Protein AF-A0A9P6S7E2-F1 (afdb_mo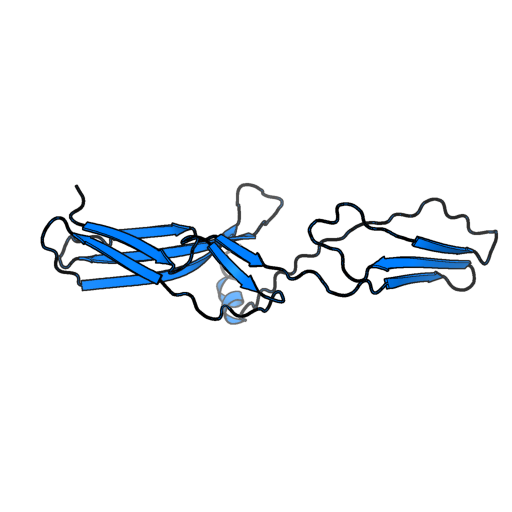nomer)

pLDDT: mean 71.36, std 13.3, range [33.69, 90.38]

Solvent-accessible surface area (backbone atoms only — not comparable to full-atom values): 11980 Å² total; per-residue (Å²): 136,76,54,53,51,77,49,77,41,38,77,51,102,48,55,42,57,48,79,42,69,60,62,99,83,49,74,83,88,75,91,59,62,50,80,48,74,50,70,78,49,97,78,59,68,73,44,76,51,76,44,82,46,80,43,80,43,67,55,81,86,46,90,87,49,89,52,71,44,79,46,35,31,44,38,38,38,41,29,46,66,61,99,82,50,67,71,47,75,45,79,40,74,36,47,80,43,77,48,72,76,76,77,94,56,87,49,74,36,80,51,72,55,69,46,88,85,40,37,40,39,35,40,38,31,59,68,61,80,58,97,84,54,92,70,84,71,72,48,80,48,76,46,70,70,35,93,86,65,74,88,88,79,85,87,88,80,89,81,88,84,86,86,82,87,76,89,73,60,78,76,59,61,72,69,58,77,79,77,78,131

Nearest PDB structures (foldseek):
  6vac-assembly1_B  TM=5.291E-01  e=9.535E-02  Mus musculus
  7blo-assembly1_J  TM=5.068E-01  e=1.382E-01  Homo sapiens
  3lh9-assembly2_B  TM=5.348E-01  e=4.210E-01  Mus musculus

Sequence (181 aa):
MSNFTLDARLDTPNPFLIEFLGPPSAVVHKIAGKLVMTVTKSIQLKQLSVAFVGQATTDPTTLNLTSISWEHFLVSSAIPVGLMSRRKEFRKKIELKRVQVEPSSNALSRFGSSRTDQIDCSIHTYKCVGLQQDRLKVKLYMHAYSSQYRVKEILVGAVQTEWVDIEMSSHDLHKRGKRFV

Mean predicted aligned error: 15.61 Å

Radius of gyration: 27.37 Å; Cα contacts (8 Å, |Δi|>4): 263; chains: 1; bounding box: 58×36×80 Å

Structure (mmCIF, N/CA/C/O backbone):
data_AF-A0A9P6S7E2-F1
#
_entry.id   AF-A0A9P6S7E2-F1
#
loop_
_atom_site.group_PDB
_atom_site.id
_atom_site.type_symbol
_atom_site.label_atom_id
_atom_site.label_alt_id
_atom_site.label_comp_id
_atom_site.label_asym_id
_atom_site.label_entity_id
_atom_site.label_seq_id
_atom_site.pdbx_PDB_ins_code
_atom_site.Cartn_x
_atom_site.Cartn_y
_atom_site.Cartn_z
_atom_site.occupancy
_atom_site.B_iso_or_equiv
_atom_site.auth_seq_id
_atom_site.auth_comp_id
_atom_site.auth_asym_id
_atom_site.auth_atom_id
_atom_site.pdbx_PDB_model_num
ATOM 1 N N . MET A 1 1 ? -13.515 -17.287 33.847 1.00 52.47 1 MET A N 1
ATOM 2 C CA . MET A 1 1 ? -14.215 -16.857 32.611 1.00 52.47 1 MET A CA 1
ATOM 3 C C . MET A 1 1 ? -14.341 -15.339 32.587 1.00 52.47 1 MET A C 1
ATOM 5 O O . MET A 1 1 ? -14.416 -14.730 33.645 1.00 52.47 1 MET A O 1
ATOM 9 N N . SER A 1 2 ? -14.310 -14.722 31.405 1.00 63.12 2 SER A N 1
ATOM 10 C CA . SER A 1 2 ? -14.422 -13.267 31.243 1.00 63.12 2 SER A CA 1
ATOM 11 C C . SER A 1 2 ? -15.868 -12.784 31.454 1.00 63.12 2 SER A C 1
ATOM 13 O O . SER A 1 2 ? -16.773 -13.332 30.836 1.00 63.12 2 SER A O 1
ATOM 15 N N . ASN A 1 3 ? -16.090 -11.741 32.269 1.00 78.38 3 ASN A N 1
ATOM 16 C CA . ASN A 1 3 ? -17.431 -11.157 32.497 1.00 78.38 3 ASN A CA 1
ATOM 17 C C . ASN A 1 3 ? -17.998 -10.387 31.286 1.00 78.38 3 ASN A C 1
ATOM 19 O O . ASN A 1 3 ? -19.155 -9.977 31.299 1.00 78.38 3 ASN A O 1
ATOM 23 N N . PHE A 1 4 ? -17.177 -10.156 30.259 1.00 80.00 4 PHE A N 1
ATOM 24 C CA . PHE A 1 4 ? -17.598 -9.550 29.001 1.00 80.00 4 PHE A CA 1
ATOM 25 C C . PHE A 1 4 ? -16.647 -9.909 27.851 1.00 80.00 4 PHE A C 1
ATOM 27 O O . PHE A 1 4 ? -15.501 -10.303 28.085 1.00 80.00 4 PHE A O 1
ATOM 34 N N . THR A 1 5 ? -17.088 -9.733 26.614 1.00 82.50 5 THR A N 1
ATOM 35 C CA . THR A 1 5 ? -16.268 -9.791 25.396 1.00 82.50 5 THR A CA 1
ATOM 36 C C . THR A 1 5 ? -16.477 -8.520 24.578 1.00 82.50 5 THR A C 1
ATOM 38 O O . THR A 1 5 ? -17.521 -7.875 24.688 1.00 82.50 5 THR A O 1
ATOM 41 N N . LEU A 1 6 ? -15.469 -8.135 23.792 1.00 82.25 6 LEU A N 1
ATOM 42 C CA . LEU A 1 6 ? -15.534 -7.002 22.870 1.00 82.25 6 LEU A CA 1
ATOM 43 C C . LEU A 1 6 ? -15.244 -7.493 21.458 1.00 82.25 6 LEU A C 1
ATOM 45 O O . LEU A 1 6 ? -14.310 -8.265 21.250 1.00 82.25 6 LEU A O 1
ATOM 49 N N . ASP A 1 7 ? -16.016 -7.005 20.499 1.00 79.81 7 ASP A N 1
ATOM 50 C CA . ASP A 1 7 ? -15.784 -7.227 19.080 1.00 79.81 7 ASP A CA 1
ATOM 51 C C . ASP A 1 7 ? -16.099 -5.942 18.322 1.00 79.81 7 ASP A C 1
ATOM 53 O O . ASP A 1 7 ? -17.223 -5.445 18.362 1.00 79.81 7 ASP A O 1
ATOM 57 N N . ALA A 1 8 ? -15.101 -5.392 17.642 1.00 75.81 8 ALA A N 1
ATOM 58 C CA . ALA A 1 8 ? -15.295 -4.255 16.761 1.00 75.81 8 ALA A CA 1
ATOM 59 C C . ALA A 1 8 ? -15.312 -4.721 15.304 1.00 75.81 8 ALA A C 1
ATOM 61 O O . ALA A 1 8 ? -14.512 -5.566 14.883 1.00 75.81 8 ALA A O 1
ATOM 62 N N . ARG A 1 9 ? -16.272 -4.190 14.546 1.00 74.94 9 ARG A N 1
ATOM 63 C CA . ARG A 1 9 ? -16.533 -4.553 13.151 1.00 74.94 9 ARG A CA 1
ATOM 64 C C . ARG A 1 9 ? -16.702 -3.293 12.325 1.00 74.94 9 ARG A C 1
ATOM 66 O O . ARG A 1 9 ? -17.357 -2.361 12.782 1.00 74.94 9 ARG A O 1
ATOM 73 N N . LEU A 1 10 ? -16.138 -3.289 11.124 1.00 78.69 10 LEU A N 1
ATOM 74 C CA . LEU A 1 10 ? -16.393 -2.243 10.143 1.00 78.69 10 LEU A CA 1
ATOM 75 C C . LEU A 1 10 ? -17.747 -2.481 9.464 1.00 78.69 10 LEU A C 1
ATOM 77 O O . LEU A 1 10 ? -18.156 -3.630 9.280 1.00 78.69 10 LEU A O 1
ATOM 81 N N . ASP A 1 11 ? -18.430 -1.400 9.098 1.00 75.44 11 ASP A N 1
ATOM 82 C CA . ASP A 1 11 ? -19.690 -1.431 8.351 1.00 75.44 11 ASP A CA 1
ATOM 83 C C . ASP A 1 11 ? -19.391 -1.584 6.851 1.00 75.44 11 ASP A C 1
ATOM 85 O O . ASP A 1 11 ? -19.653 -0.703 6.034 1.00 75.44 11 ASP A O 1
ATOM 89 N N . THR A 1 12 ? -18.767 -2.708 6.501 1.00 70.88 12 THR A N 1
ATOM 90 C CA . THR A 1 12 ? -18.325 -3.051 5.145 1.00 70.88 12 THR A CA 1
ATOM 91 C C . THR A 1 12 ? -18.652 -4.518 4.837 1.00 70.88 12 THR A C 1
ATOM 93 O O . THR A 1 12 ? -18.794 -5.325 5.762 1.00 70.88 12 THR A O 1
ATOM 96 N N . PRO A 1 13 ? -18.747 -4.915 3.550 1.00 75.31 13 PRO A N 1
ATOM 97 C CA . PRO A 1 13 ? -18.918 -6.322 3.172 1.00 75.31 13 PRO A CA 1
ATOM 98 C C . PRO A 1 13 ? -17.797 -7.224 3.706 1.00 75.31 13 PRO A C 1
ATOM 100 O O . PRO A 1 13 ? -18.034 -8.386 4.026 1.00 75.31 13 PRO A O 1
ATOM 103 N N . ASN A 1 14 ? -16.584 -6.675 3.832 1.00 76.44 14 ASN A N 1
ATOM 104 C CA . ASN A 1 14 ? -15.452 -7.338 4.459 1.00 76.44 14 ASN A CA 1
ATOM 105 C C . ASN A 1 14 ? -14.968 -6.527 5.679 1.00 76.44 14 ASN A C 1
ATOM 107 O O . ASN A 1 14 ? -14.268 -5.526 5.504 1.00 76.44 14 ASN A O 1
ATOM 111 N N . PRO A 1 15 ? -15.292 -6.956 6.914 1.00 70.81 15 PRO A N 1
ATOM 112 C CA . PRO A 1 15 ? -15.094 -6.165 8.129 1.00 70.81 15 PRO A CA 1
ATOM 113 C C . PRO A 1 15 ? -13.624 -5.980 8.538 1.00 70.81 15 PRO A C 1
ATOM 115 O O . PRO A 1 15 ? -13.364 -5.301 9.534 1.00 70.81 15 PRO A O 1
ATOM 118 N N . PHE A 1 16 ? -12.678 -6.588 7.811 1.00 74.44 16 PHE A N 1
ATOM 119 C CA . PHE A 1 16 ? -11.231 -6.475 8.039 1.00 74.44 16 PHE A CA 1
ATOM 120 C C . PHE A 1 16 ? -10.489 -5.835 6.875 1.00 74.44 16 PHE A C 1
ATOM 122 O O . PHE A 1 16 ? -9.269 -5.764 6.928 1.00 74.44 16 PHE A O 1
ATOM 129 N N . LEU A 1 17 ? -11.197 -5.364 5.850 1.00 72.88 17 LEU A N 1
ATOM 130 C CA . LEU A 1 17 ? -10.604 -4.761 4.668 1.00 72.88 17 LEU A CA 1
ATOM 131 C C . LEU A 1 17 ? -11.082 -3.321 4.534 1.00 72.88 17 LEU A C 1
ATOM 133 O O . LEU A 1 17 ? -12.285 -3.055 4.530 1.00 72.88 17 LEU A O 1
ATOM 137 N N . ILE A 1 18 ? -10.135 -2.402 4.383 1.00 71.50 18 ILE A N 1
ATOM 138 C CA . ILE A 1 18 ? -10.426 -1.037 3.956 1.00 71.50 18 ILE A CA 1
ATOM 139 C C . ILE A 1 18 ? -9.833 -0.856 2.567 1.00 71.50 18 ILE A C 1
ATOM 141 O O . ILE A 1 18 ? -8.633 -1.049 2.357 1.00 71.50 18 ILE A O 1
ATOM 145 N N . GLU A 1 19 ? -10.700 -0.497 1.627 1.00 68.75 19 GLU A N 1
ATOM 146 C CA . GLU A 1 19 ? -10.338 -0.244 0.242 1.00 68.75 19 GLU A CA 1
ATOM 147 C C . GLU A 1 19 ? -10.181 1.257 -0.010 1.00 68.75 19 GLU A C 1
ATOM 149 O O . GLU A 1 19 ? -11.058 2.052 0.332 1.00 68.75 19 GLU A O 1
ATOM 154 N N . PHE A 1 20 ? -9.062 1.644 -0.623 1.00 70.94 20 PHE A N 1
ATOM 155 C CA . PHE A 1 20 ? -8.785 3.035 -0.987 1.00 70.94 20 PHE A CA 1
ATOM 156 C C . PHE A 1 20 ? -8.749 3.195 -2.498 1.00 70.94 20 PHE A C 1
ATOM 158 O O . PHE A 1 20 ? -8.043 2.454 -3.181 1.00 70.94 20 PHE A O 1
ATOM 165 N N . LEU A 1 21 ? -9.464 4.198 -3.003 1.00 58.00 21 LEU A N 1
ATOM 166 C CA . LEU A 1 21 ? -9.462 4.582 -4.411 1.00 58.00 21 LEU A CA 1
ATOM 167 C C . LEU A 1 21 ? -8.529 5.780 -4.612 1.00 58.00 21 LEU A C 1
ATOM 169 O O . LEU A 1 21 ? -8.712 6.805 -3.961 1.00 58.00 21 LEU A O 1
ATOM 173 N N . GLY A 1 22 ? -7.568 5.679 -5.538 1.00 55.94 22 GLY A N 1
ATOM 174 C CA . GLY A 1 22 ? -6.801 6.839 -6.024 1.00 55.94 22 GLY A CA 1
ATOM 175 C C . GLY A 1 22 ? -5.263 6.766 -5.902 1.00 55.94 22 GLY A C 1
ATOM 176 O O . GLY A 1 22 ? -4.685 5.680 -5.739 1.00 55.94 22 GLY A O 1
ATOM 177 N N . PRO A 1 23 ? -4.560 7.911 -6.080 1.00 53.25 23 PRO A N 1
ATOM 178 C CA . PRO A 1 23 ? -3.097 8.017 -5.972 1.00 53.25 23 PRO A CA 1
ATOM 179 C C . PRO A 1 23 ? -2.589 7.676 -4.551 1.00 53.25 23 PRO A C 1
ATOM 181 O O . PRO A 1 23 ? -3.399 7.523 -3.644 1.00 53.25 23 PRO A O 1
ATOM 184 N N . PRO A 1 24 ? -1.266 7.539 -4.317 1.00 52.62 24 PRO A N 1
ATOM 185 C CA . PRO A 1 24 ? -0.711 7.193 -2.997 1.00 52.62 24 PRO A CA 1
ATOM 186 C C . PRO A 1 24 ? -1.106 8.170 -1.874 1.00 52.62 24 PRO A C 1
ATOM 188 O O . PRO A 1 24 ? -1.030 7.823 -0.704 1.00 52.62 24 PRO A O 1
ATOM 191 N N . SER A 1 25 ? -1.548 9.374 -2.244 1.00 50.25 25 SER A N 1
ATOM 192 C CA . SER A 1 25 ? -2.075 10.428 -1.375 1.00 50.25 25 SER A CA 1
ATOM 193 C C . SER A 1 25 ? -3.600 10.383 -1.176 1.00 50.25 25 SER A C 1
ATOM 195 O O . SER A 1 25 ? -4.176 11.342 -0.666 1.00 50.25 25 SER A O 1
ATOM 197 N N . ALA A 1 26 ? -4.282 9.320 -1.616 1.00 50.66 26 ALA A N 1
ATOM 198 C CA . ALA A 1 26 ? -5.734 9.222 -1.524 1.00 50.66 26 ALA A CA 1
ATOM 199 C C . ALA A 1 26 ? -6.215 9.220 -0.066 1.00 50.66 26 ALA A C 1
ATOM 201 O O . ALA A 1 26 ? -5.735 8.468 0.781 1.00 50.66 26 ALA A O 1
ATOM 202 N N . VAL A 1 27 ? -7.195 10.079 0.203 1.00 51.78 27 VAL A N 1
ATOM 203 C CA . VAL A 1 27 ? -7.768 10.303 1.528 1.00 51.78 27 VAL A CA 1
ATOM 204 C C . VAL A 1 27 ? -8.751 9.183 1.859 1.00 51.78 27 VAL A C 1
ATOM 206 O O . VAL A 1 27 ? -9.628 8.841 1.067 1.00 51.78 27 VAL A O 1
ATOM 209 N N . VAL A 1 28 ? -8.641 8.626 3.064 1.00 56.50 28 VAL A N 1
ATOM 210 C CA . VAL A 1 28 ? -9.658 7.721 3.607 1.00 56.50 28 VAL A CA 1
ATOM 211 C C . VAL A 1 28 ? -10.916 8.534 3.892 1.00 56.50 28 VAL A C 1
ATOM 213 O O . VAL A 1 28 ? -10.964 9.277 4.869 1.00 56.50 28 VAL A O 1
ATOM 216 N N . HIS A 1 29 ? -11.935 8.429 3.039 1.00 53.47 29 HIS A N 1
ATOM 217 C CA . HIS A 1 29 ? -13.076 9.344 3.121 1.00 53.47 29 HIS A CA 1
ATOM 218 C C . HIS A 1 29 ? -13.965 9.124 4.356 1.00 53.47 29 HIS A C 1
ATOM 220 O O . HIS A 1 29 ? -14.542 10.093 4.844 1.00 53.47 29 HIS A O 1
ATOM 226 N N . LYS A 1 30 ? -14.059 7.895 4.892 1.00 65.75 30 LYS A N 1
ATOM 227 C CA . LYS A 1 30 ? -14.715 7.588 6.179 1.00 65.75 30 LYS A CA 1
ATOM 228 C C . LYS A 1 30 ? -14.517 6.116 6.553 1.00 65.75 30 LYS A C 1
ATOM 230 O O . LYS A 1 30 ? -14.791 5.248 5.732 1.00 65.75 30 LYS A O 1
ATOM 235 N N . ILE A 1 31 ? -14.128 5.825 7.796 1.00 68.31 31 ILE A N 1
ATOM 236 C CA . ILE A 1 31 ? -14.207 4.471 8.370 1.00 68.31 31 ILE A CA 1
ATOM 237 C C . ILE A 1 31 ? -15.419 4.452 9.303 1.00 68.31 31 ILE A C 1
ATOM 239 O O . ILE A 1 31 ? -15.457 5.199 10.279 1.00 68.31 31 ILE A O 1
ATOM 243 N N . ALA A 1 32 ? -16.422 3.636 8.986 1.00 73.44 32 ALA A N 1
ATOM 244 C CA . ALA A 1 32 ? -17.601 3.426 9.823 1.00 73.44 32 ALA A CA 1
ATOM 245 C C . ALA A 1 32 ? -17.622 1.987 10.344 1.00 73.44 32 ALA A C 1
ATOM 247 O O . ALA A 1 32 ? -17.100 1.073 9.703 1.00 73.44 32 ALA A O 1
ATOM 248 N N . GLY A 1 33 ? -18.192 1.793 11.525 1.00 77.00 33 GLY A N 1
ATOM 249 C CA . GLY A 1 33 ? -18.250 0.498 12.176 1.00 77.00 33 GLY A CA 1
ATOM 250 C C . GLY A 1 33 ? -18.957 0.564 13.518 1.00 77.00 33 GLY A C 1
ATOM 251 O O . GLY A 1 33 ? -19.331 1.632 14.007 1.00 77.00 33 GLY A O 1
ATOM 252 N N . LYS A 1 34 ? -19.077 -0.599 14.151 1.00 78.88 34 LYS A N 1
ATOM 253 C CA . LYS A 1 34 ? -19.709 -0.767 15.457 1.00 78.88 34 LYS A CA 1
ATOM 254 C C . LYS A 1 34 ? -18.823 -1.534 16.422 1.00 78.88 34 LYS A C 1
ATOM 256 O O . LYS A 1 34 ? -18.138 -2.489 16.051 1.00 78.88 34 LYS A O 1
ATOM 261 N N . LEU A 1 35 ? -18.901 -1.138 17.687 1.00 79.06 35 LEU A N 1
ATOM 262 C CA . LEU A 1 35 ? -18.376 -1.899 18.811 1.00 79.06 35 LEU A CA 1
ATOM 263 C C . LEU A 1 35 ? -19.508 -2.714 19.432 1.00 79.06 35 LEU A C 1
ATOM 265 O O . LEU A 1 35 ? -20.505 -2.157 19.883 1.00 79.06 35 LEU A O 1
ATOM 269 N N . VAL A 1 36 ? -19.335 -4.028 19.488 1.00 81.81 36 VAL A N 1
ATOM 270 C CA . VAL A 1 36 ? -20.254 -4.952 20.147 1.00 81.81 36 VAL A CA 1
ATOM 271 C C . VAL A 1 36 ? -19.612 -5.420 21.446 1.00 81.81 36 VAL A C 1
ATOM 273 O O . VAL A 1 36 ? -18.559 -6.057 21.436 1.00 81.81 36 VAL A O 1
ATOM 276 N N . MET A 1 37 ? -20.253 -5.116 22.574 1.00 81.25 37 MET A N 1
ATOM 277 C CA . MET A 1 37 ? -19.866 -5.635 23.883 1.00 81.25 37 MET A CA 1
ATOM 278 C C . MET A 1 37 ? -20.896 -6.661 24.348 1.00 81.25 37 MET A C 1
ATOM 280 O O . MET A 1 37 ? -22.063 -6.324 24.523 1.00 81.25 37 MET A O 1
ATOM 284 N N . THR A 1 38 ? -20.468 -7.902 24.574 1.00 84.62 38 THR A N 1
ATOM 285 C CA . THR A 1 38 ? -21.330 -8.933 25.174 1.00 84.62 38 THR A CA 1
ATOM 286 C C . THR A 1 38 ? -20.989 -9.049 26.646 1.00 84.62 38 THR A C 1
ATOM 288 O O . THR A 1 38 ? -19.829 -9.260 26.982 1.00 84.62 38 THR A O 1
ATOM 291 N N . VAL A 1 39 ? -21.974 -8.915 27.529 1.00 83.44 39 VAL A N 1
ATOM 292 C CA . VAL A 1 39 ? -21.774 -8.913 28.983 1.00 83.44 39 VAL A CA 1
ATOM 293 C C . VAL A 1 39 ? -22.451 -10.137 29.586 1.00 83.44 39 VAL A C 1
ATOM 295 O O . VAL A 1 39 ? -23.637 -10.353 29.367 1.00 83.44 39 VAL A O 1
ATOM 298 N N . THR A 1 40 ? -21.708 -10.941 30.346 1.00 83.75 40 THR A N 1
ATOM 299 C CA . THR A 1 40 ? -22.233 -12.158 30.994 1.00 83.75 40 THR A CA 1
ATOM 300 C C . THR A 1 40 ? -22.642 -11.926 32.448 1.00 83.75 40 THR A C 1
ATOM 302 O O . THR A 1 40 ? -23.435 -12.690 32.992 1.00 83.75 40 THR A O 1
ATOM 305 N N . LYS A 1 41 ? -22.122 -10.872 33.089 1.00 81.38 41 LYS A N 1
ATOM 306 C CA . LYS A 1 41 ? -22.491 -10.419 34.441 1.00 81.38 41 LYS A CA 1
ATOM 307 C C . LYS A 1 41 ? -22.455 -8.900 34.491 1.00 81.38 41 LYS A C 1
ATOM 309 O O . LYS A 1 41 ? -21.593 -8.322 33.843 1.00 81.38 41 LYS A O 1
ATOM 314 N N . SER A 1 42 ? -23.327 -8.271 35.280 1.00 80.81 42 SER A N 1
ATOM 315 C CA . SER A 1 42 ? -23.337 -6.809 35.441 1.00 80.81 42 SER A CA 1
ATOM 316 C C . SER A 1 42 ? -21.930 -6.267 35.733 1.00 80.81 42 SER A C 1
ATOM 318 O O . SER A 1 42 ? -21.223 -6.785 36.602 1.00 80.81 42 SER A O 1
ATOM 320 N N . ILE A 1 43 ? -21.516 -5.253 34.973 1.00 81.81 43 ILE A N 1
ATOM 321 C CA . ILE A 1 43 ? -20.228 -4.570 35.115 1.00 81.81 43 ILE A CA 1
ATOM 322 C C . ILE A 1 43 ? -20.450 -3.059 35.110 1.00 81.81 43 ILE A C 1
ATOM 324 O O . ILE A 1 43 ? -21.281 -2.551 34.362 1.00 81.81 43 ILE A O 1
ATOM 328 N N . GLN A 1 44 ? -19.657 -2.337 35.898 1.00 82.88 44 GLN A N 1
ATOM 329 C CA . GLN A 1 44 ? -19.508 -0.890 35.764 1.00 82.88 44 GLN A CA 1
ATOM 330 C C . GLN A 1 44 ? -18.222 -0.593 34.996 1.00 82.88 44 GLN A C 1
ATOM 332 O O . GLN A 1 44 ? -17.163 -1.148 35.305 1.00 82.88 44 GLN A O 1
ATOM 337 N N . LEU A 1 45 ? -18.314 0.276 33.991 1.00 82.94 45 LEU A N 1
ATOM 338 C CA . LEU A 1 45 ? -17.179 0.695 33.177 1.00 82.94 45 LEU A CA 1
ATOM 339 C C . LEU A 1 45 ? -16.793 2.131 33.506 1.00 82.94 45 LEU A C 1
ATOM 341 O O . LEU A 1 45 ? -17.634 3.023 33.513 1.00 82.94 45 LEU A O 1
ATOM 345 N N . LYS A 1 46 ? -15.497 2.343 33.722 1.00 86.38 46 LYS A N 1
ATOM 346 C CA . LYS A 1 46 ? -14.891 3.672 33.785 1.00 86.38 46 LYS A CA 1
ATOM 347 C C . LYS A 1 46 ? -14.720 4.253 32.383 1.00 86.38 46 LYS A C 1
ATOM 349 O O . LYS A 1 46 ? -14.865 5.453 32.191 1.00 86.38 46 LYS A O 1
ATOM 354 N N . GLN A 1 47 ? -14.368 3.405 31.416 1.00 84.31 47 GLN A N 1
ATOM 355 C CA . GLN A 1 47 ? -14.102 3.824 30.044 1.00 84.31 47 GLN A CA 1
ATOM 356 C C . GLN A 1 47 ? -14.356 2.681 29.061 1.00 84.31 47 GLN A C 1
ATOM 358 O O . GLN A 1 47 ? -14.003 1.530 29.333 1.00 84.31 47 GLN A O 1
ATOM 363 N N . LEU A 1 48 ? -14.910 3.028 27.901 1.00 84.25 48 LEU A N 1
ATOM 364 C CA . LEU A 1 48 ? -15.017 2.183 26.718 1.00 84.25 48 LEU A CA 1
ATOM 365 C C . LEU A 1 48 ? -14.483 2.978 25.523 1.00 84.25 48 LEU A C 1
ATOM 367 O O . LEU A 1 48 ? -14.876 4.128 25.337 1.00 84.25 48 LEU A O 1
ATOM 371 N N . SER A 1 49 ? -13.571 2.405 24.740 1.00 81.81 49 SER A N 1
ATOM 372 C CA . SER A 1 49 ? -12.980 3.093 23.589 1.00 81.81 49 SER A CA 1
ATOM 373 C C . SER A 1 49 ? -12.692 2.158 22.422 1.00 81.81 49 SER A C 1
ATOM 375 O O . SER A 1 49 ? -12.419 0.969 22.606 1.00 81.81 49 SER A O 1
ATOM 377 N N . VAL A 1 50 ? -12.721 2.732 21.219 1.00 80.44 50 VAL A N 1
ATOM 378 C CA . VAL A 1 50 ? -12.235 2.128 19.977 1.00 80.44 50 VAL A CA 1
ATOM 379 C C . VAL A 1 50 ? -11.239 3.092 19.353 1.00 80.44 50 VAL A C 1
ATOM 381 O O . VAL A 1 50 ? -11.504 4.290 19.287 1.00 80.44 50 VAL A O 1
ATOM 384 N N . ALA A 1 51 ? -10.107 2.570 18.901 1.00 79.00 51 ALA A N 1
ATOM 385 C CA . ALA A 1 51 ? -9.101 3.321 18.172 1.00 79.00 51 ALA A CA 1
ATOM 386 C C . ALA A 1 51 ? -8.691 2.558 16.912 1.00 79.00 51 ALA A C 1
ATOM 388 O O . ALA A 1 51 ? -8.559 1.333 16.931 1.00 79.00 51 ALA A O 1
ATOM 389 N N . PHE A 1 52 ? -8.467 3.295 15.830 1.00 76.31 52 PHE A N 1
ATOM 390 C CA . PHE A 1 52 ? -7.762 2.800 14.656 1.00 76.31 52 PHE A CA 1
ATOM 391 C C . PHE A 1 52 ? -6.282 3.162 14.812 1.00 76.31 52 PHE A C 1
ATOM 393 O O . PHE A 1 52 ? -5.958 4.329 15.025 1.00 76.31 52 PHE A O 1
ATOM 400 N N . VAL A 1 53 ? -5.397 2.167 14.772 1.00 77.75 53 VAL A N 1
ATOM 401 C CA . VAL A 1 53 ? -3.967 2.333 15.066 1.00 77.75 53 VAL A CA 1
ATOM 402 C C . VAL A 1 53 ? -3.147 1.802 13.897 1.00 77.75 53 VAL A C 1
ATOM 404 O O . VAL A 1 53 ? -3.273 0.630 13.551 1.00 77.75 53 VAL A O 1
ATOM 407 N N . GLY A 1 54 ? -2.304 2.652 13.310 1.00 75.38 54 GLY A N 1
ATOM 408 C CA . GLY A 1 54 ? -1.234 2.243 12.398 1.00 75.38 54 GLY A CA 1
ATOM 409 C C . GLY A 1 54 ? 0.073 2.078 13.171 1.00 75.38 54 GLY A C 1
ATOM 410 O O . GLY A 1 54 ? 0.445 2.958 13.946 1.00 75.38 54 GLY A O 1
ATOM 411 N N . GLN A 1 55 ? 0.754 0.951 12.988 1.00 72.00 55 GLN A N 1
ATOM 412 C CA . GLN A 1 55 ? 2.022 0.642 13.639 1.00 72.00 55 GLN A CA 1
ATOM 413 C C . GLN A 1 55 ? 3.052 0.225 12.588 1.00 72.00 55 GLN A C 1
ATOM 415 O O . GLN A 1 55 ? 2.835 -0.724 11.839 1.00 72.00 55 GLN A O 1
ATOM 420 N N . ALA A 1 56 ? 4.188 0.917 12.562 1.00 67.25 56 ALA A N 1
ATOM 421 C CA . ALA A 1 56 ? 5.366 0.469 11.835 1.00 67.25 56 ALA A CA 1
ATOM 422 C C . ALA A 1 56 ? 6.123 -0.552 12.693 1.00 67.25 56 ALA A C 1
ATOM 424 O O . ALA A 1 56 ? 6.416 -0.291 13.864 1.00 67.25 56 ALA A O 1
ATOM 425 N N . THR A 1 57 ? 6.442 -1.709 12.124 1.00 66.62 57 THR A N 1
ATOM 426 C CA . THR A 1 57 ? 7.320 -2.699 12.745 1.00 66.62 57 THR A CA 1
ATOM 427 C C . THR A 1 57 ? 8.539 -2.906 11.860 1.00 66.62 57 THR A C 1
ATOM 429 O O . THR A 1 57 ? 8.434 -3.061 10.645 1.00 66.62 57 THR A O 1
ATOM 432 N N . THR A 1 58 ? 9.713 -2.852 12.476 1.00 60.03 58 THR A N 1
ATOM 433 C CA . THR A 1 58 ? 10.975 -3.243 11.849 1.00 60.03 58 THR A CA 1
ATOM 434 C C . THR A 1 58 ? 11.227 -4.692 12.208 1.00 60.03 58 THR A C 1
ATOM 436 O O . THR A 1 58 ? 11.192 -5.005 13.399 1.00 60.03 58 THR A O 1
ATOM 439 N N . ASP A 1 59 ? 11.494 -5.552 11.230 1.00 58.66 59 ASP A N 1
ATOM 440 C CA . ASP A 1 59 ? 11.958 -6.908 11.519 1.00 58.66 59 ASP A CA 1
ATOM 441 C C . ASP A 1 59 ? 13.425 -6.849 11.988 1.00 58.66 59 ASP A C 1
ATOM 443 O O . ASP A 1 59 ? 14.308 -6.514 11.194 1.00 58.66 59 ASP A O 1
ATOM 447 N N . PRO A 1 60 ? 13.722 -7.119 13.275 1.00 55.03 60 PRO A N 1
ATOM 448 C CA . PRO A 1 60 ? 15.089 -7.062 13.773 1.00 55.03 60 PRO A CA 1
ATOM 449 C C . PRO A 1 60 ? 15.892 -8.324 13.422 1.00 55.03 60 PRO A C 1
ATOM 451 O O . PRO A 1 60 ? 17.083 -8.381 13.721 1.00 55.03 60 PRO A O 1
ATOM 454 N N . THR A 1 61 ? 15.266 -9.355 12.841 1.00 59.78 61 THR A N 1
ATOM 455 C CA . THR A 1 61 ? 15.925 -10.643 12.571 1.00 59.78 61 THR A CA 1
ATOM 456 C C . THR A 1 61 ? 16.817 -10.609 11.330 1.00 59.78 61 THR A C 1
ATOM 458 O O . THR A 1 61 ? 17.749 -11.406 11.216 1.00 59.78 61 THR A O 1
ATOM 461 N N . THR A 1 62 ? 16.614 -9.638 10.438 1.00 54.31 62 THR A N 1
ATOM 462 C CA . THR A 1 62 ? 17.439 -9.427 9.246 1.00 54.31 62 THR A CA 1
ATOM 463 C C . THR A 1 62 ? 18.363 -8.226 9.431 1.00 54.31 62 THR A C 1
ATOM 465 O O . THR A 1 62 ? 18.021 -7.100 9.083 1.00 54.31 62 THR A O 1
ATOM 468 N N . LEU A 1 63 ? 19.580 -8.478 9.923 1.00 50.12 63 LEU A N 1
ATOM 469 C CA . LEU A 1 63 ? 20.645 -7.477 10.131 1.00 50.12 63 LEU A CA 1
ATOM 470 C C . LEU A 1 63 ? 20.994 -6.624 8.890 1.00 50.12 63 LEU A C 1
ATOM 472 O O . LEU A 1 63 ? 21.625 -5.584 9.042 1.00 50.12 63 LEU A O 1
ATOM 476 N N . ASN A 1 64 ? 20.576 -7.030 7.685 1.00 48.41 64 ASN A N 1
ATOM 477 C CA . ASN A 1 64 ? 20.962 -6.386 6.424 1.00 48.41 64 ASN A CA 1
ATOM 478 C C . ASN A 1 64 ? 19.810 -5.755 5.625 1.00 48.41 64 ASN A C 1
ATOM 480 O O . ASN A 1 64 ? 20.062 -5.190 4.565 1.00 48.41 64 ASN A O 1
ATOM 484 N N . LEU A 1 65 ? 18.566 -5.809 6.104 1.00 48.12 65 LEU A N 1
ATOM 485 C CA . LEU A 1 65 ? 17.428 -5.173 5.438 1.00 48.12 65 LEU A CA 1
ATOM 486 C C . LEU A 1 65 ? 16.496 -4.601 6.504 1.00 48.12 65 LEU A C 1
ATOM 488 O O . LEU A 1 65 ? 15.768 -5.339 7.164 1.00 48.12 65 LEU A O 1
ATOM 492 N N . THR A 1 66 ? 16.499 -3.277 6.660 1.00 56.81 66 THR A N 1
ATOM 493 C CA . THR A 1 66 ? 15.480 -2.556 7.431 1.00 56.81 66 THR A CA 1
ATOM 494 C C . THR A 1 66 ? 14.177 -2.555 6.638 1.00 56.81 66 THR A C 1
ATOM 496 O O . THR A 1 66 ? 13.772 -1.531 6.091 1.00 56.81 66 THR A O 1
ATOM 499 N N . SER A 1 67 ? 13.536 -3.717 6.518 1.00 51.81 67 SER A N 1
ATOM 500 C CA . SER A 1 67 ? 12.167 -3.763 6.022 1.00 51.81 67 SER A CA 1
ATOM 501 C C . SER A 1 67 ? 11.260 -3.180 7.109 1.00 51.81 67 SER A C 1
ATOM 503 O O . SER A 1 67 ? 11.202 -3.668 8.240 1.00 51.81 67 SER A O 1
ATOM 505 N N . ILE A 1 68 ? 10.621 -2.053 6.793 1.00 57.44 68 ILE A N 1
ATOM 506 C CA . ILE A 1 68 ? 9.582 -1.458 7.630 1.00 57.44 68 ILE A CA 1
ATOM 507 C C . ILE A 1 68 ? 8.260 -1.996 7.102 1.00 57.44 68 ILE A C 1
ATOM 509 O O . ILE A 1 68 ? 7.867 -1.688 5.979 1.00 57.44 68 ILE A O 1
ATOM 513 N N . SER A 1 69 ? 7.565 -2.791 7.909 1.00 62.78 69 SER A N 1
ATOM 514 C CA . SER A 1 69 ? 6.207 -3.223 7.592 1.00 62.78 69 SER A CA 1
ATOM 515 C C . SER A 1 69 ? 5.197 -2.381 8.369 1.00 62.78 69 SER A C 1
ATOM 517 O O . SER A 1 69 ? 5.376 -2.104 9.557 1.00 62.78 69 SER A O 1
ATOM 519 N N . TRP A 1 70 ? 4.138 -1.940 7.691 1.00 65.94 70 TRP A N 1
ATOM 520 C CA . TRP A 1 70 ? 3.047 -1.187 8.305 1.00 65.94 70 TRP A CA 1
ATOM 521 C C . TRP A 1 70 ? 1.864 -2.110 8.562 1.00 65.94 70 TRP A C 1
ATOM 523 O O . TRP A 1 70 ? 1.293 -2.686 7.637 1.00 65.94 70 TRP A O 1
ATOM 533 N N . GLU A 1 71 ? 1.462 -2.215 9.822 1.00 77.00 71 GLU A N 1
ATOM 534 C CA . GLU A 1 71 ? 0.293 -2.977 10.240 1.00 77.00 71 GLU A CA 1
ATOM 535 C C . GLU A 1 71 ? -0.779 -2.047 10.802 1.00 77.00 71 GLU A C 1
ATOM 537 O O . GLU A 1 71 ? -0.484 -1.071 11.493 1.00 77.00 71 GLU A O 1
ATOM 542 N N . HIS A 1 72 ? -2.042 -2.353 10.514 1.00 77.94 72 HIS A N 1
ATOM 543 C CA . HIS A 1 72 ? -3.179 -1.554 10.957 1.00 77.94 72 HIS A CA 1
ATOM 544 C C . HIS A 1 72 ? -4.083 -2.395 11.847 1.00 77.94 72 HIS A C 1
ATOM 546 O O . HIS A 1 72 ? -4.330 -3.570 11.572 1.00 77.94 72 HIS A O 1
ATOM 552 N N . PHE A 1 73 ? -4.583 -1.797 1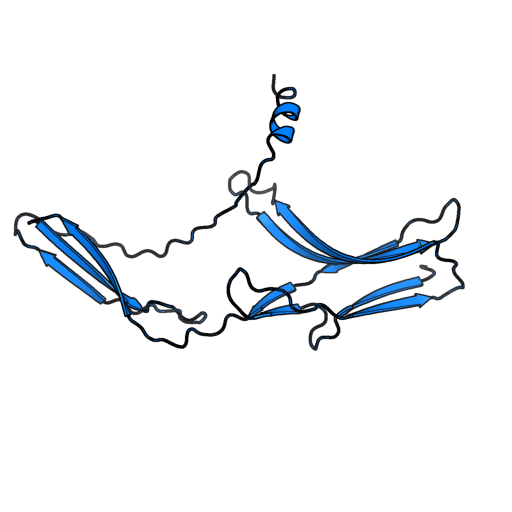2.924 1.00 79.81 73 PHE A N 1
ATOM 553 C CA . PHE A 1 73 ? -5.387 -2.487 13.921 1.00 79.81 73 PHE A CA 1
ATOM 554 C C . PHE A 1 73 ? -6.607 -1.675 14.333 1.00 79.81 73 PHE A C 1
ATOM 556 O O . PHE A 1 73 ? -6.531 -0.467 14.558 1.00 79.81 73 PHE A O 1
ATOM 563 N N . LEU A 1 74 ? -7.718 -2.378 14.540 1.00 81.25 74 LEU A N 1
ATOM 564 C CA . LEU A 1 74 ? -8.835 -1.903 15.341 1.00 81.25 74 LEU A CA 1
ATOM 565 C C . LEU A 1 74 ? -8.604 -2.345 16.782 1.00 81.25 74 LEU A C 1
ATOM 567 O O . LEU A 1 74 ? -8.607 -3.542 17.089 1.00 81.25 74 LEU A O 1
ATOM 571 N N . VAL A 1 75 ? -8.385 -1.382 17.667 1.00 82.50 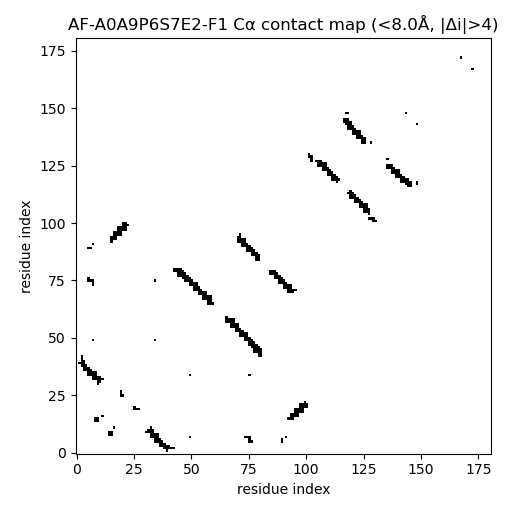75 VAL A N 1
ATOM 572 C CA . VAL A 1 75 ? -8.117 -1.627 19.081 1.00 82.50 75 VAL A CA 1
ATOM 573 C C . VAL A 1 75 ? -9.341 -1.223 19.883 1.00 82.50 75 VAL A C 1
ATOM 575 O O . VAL A 1 75 ? -9.699 -0.051 19.937 1.00 82.50 75 VAL A O 1
ATOM 578 N N . SER A 1 76 ? -9.988 -2.198 20.513 1.00 83.38 76 SER A N 1
ATOM 579 C CA . SER A 1 76 ? -11.117 -1.967 21.418 1.00 83.38 76 SER A CA 1
ATOM 580 C C . SER A 1 76 ? -10.670 -2.174 22.849 1.00 83.38 76 SER A C 1
ATOM 582 O O . SER A 1 76 ? -10.046 -3.191 23.158 1.00 83.38 76 SER A O 1
ATOM 584 N N . SER A 1 77 ? -10.992 -1.241 23.741 1.00 84.62 77 SER A N 1
ATOM 585 C CA . SER A 1 77 ? -10.636 -1.386 25.147 1.00 84.62 77 SER A CA 1
ATOM 586 C C . SER A 1 77 ? -11.759 -1.005 26.096 1.00 84.62 77 SER A C 1
ATOM 588 O O . SER A 1 77 ? -12.482 -0.039 25.867 1.00 84.62 77 SER A O 1
ATOM 590 N N . ALA A 1 78 ? -11.879 -1.773 27.177 1.00 83.12 78 ALA A N 1
ATOM 591 C CA . ALA A 1 78 ? -12.787 -1.496 28.280 1.00 83.12 78 ALA A CA 1
ATOM 592 C C . ALA A 1 78 ? -12.021 -1.521 29.602 1.00 83.12 78 ALA A C 1
ATOM 594 O O . ALA A 1 78 ? -11.236 -2.438 29.875 1.00 83.12 78 ALA A O 1
ATOM 595 N N . ILE A 1 79 ? -12.271 -0.508 30.425 1.00 85.31 79 ILE A N 1
ATOM 596 C CA . ILE A 1 79 ? -11.696 -0.355 31.759 1.00 85.31 79 ILE A CA 1
ATOM 597 C C . ILE A 1 79 ? -12.847 -0.474 32.761 1.00 85.31 79 ILE A C 1
ATOM 599 O O . ILE A 1 79 ? -13.662 0.448 32.842 1.00 85.31 79 ILE A O 1
ATOM 603 N N . PRO A 1 80 ? -12.961 -1.592 33.500 1.00 82.31 80 PRO A N 1
ATOM 604 C CA . PRO A 1 80 ? -13.946 -1.717 34.569 1.00 82.31 80 PRO A CA 1
ATOM 605 C C . PRO A 1 80 ? -13.639 -0.763 35.731 1.00 82.31 80 PRO A C 1
ATOM 607 O O . PRO A 1 80 ? -12.524 -0.262 35.855 1.00 82.31 80 PRO A O 1
ATOM 610 N N . VAL A 1 81 ? -14.628 -0.513 36.584 1.00 78.94 81 VAL A N 1
ATOM 611 C CA . VAL A 1 81 ? -14.444 0.216 37.849 1.00 78.94 81 VAL A CA 1
ATOM 612 C C . VAL A 1 81 ? -13.958 -0.761 38.932 1.00 78.94 81 VAL A C 1
ATOM 614 O O . VAL A 1 81 ? -14.548 -1.827 39.105 1.00 78.94 81 VAL A O 1
ATOM 617 N N . GLY A 1 82 ? -12.890 -0.414 39.663 1.00 74.19 82 GLY A N 1
ATOM 618 C CA . GLY A 1 82 ? -12.388 -1.179 40.815 1.00 74.19 82 GLY A CA 1
ATOM 619 C C . GLY A 1 82 ? -10.875 -1.046 41.053 1.00 74.19 82 GLY A C 1
ATOM 620 O O . GLY A 1 82 ? -10.104 -0.823 40.128 1.00 74.19 82 GLY A O 1
ATOM 621 N N . LEU A 1 83 ? -10.422 -1.224 42.299 1.00 54.66 83 LEU A N 1
ATOM 622 C CA . LEU A 1 83 ? -8.999 -1.122 42.687 1.00 54.66 83 LEU A CA 1
ATOM 623 C C . LEU A 1 83 ? -8.088 -2.179 42.029 1.00 54.66 83 LEU A C 1
ATOM 625 O O . LEU A 1 83 ? -6.890 -1.963 41.894 1.00 54.66 83 LEU A O 1
ATOM 629 N N . MET A 1 84 ? -8.659 -3.305 41.590 1.00 65.00 84 MET A N 1
ATOM 630 C CA . MET A 1 84 ? -7.945 -4.428 40.957 1.00 65.00 84 MET A CA 1
ATOM 631 C C . MET A 1 84 ? -8.387 -4.676 39.503 1.00 65.00 84 MET A C 1
ATOM 633 O O . MET A 1 84 ? -8.038 -5.697 38.903 1.00 65.00 84 MET A O 1
ATOM 637 N N . SER A 1 85 ? -9.192 -3.786 38.910 1.00 67.31 85 SER A N 1
ATOM 638 C CA . SER A 1 85 ? -9.701 -3.991 37.552 1.00 67.31 85 SER A CA 1
ATOM 639 C C . SER A 1 85 ? -8.619 -3.715 36.509 1.00 67.31 85 SER A C 1
ATOM 641 O O . SER A 1 85 ? -8.174 -2.581 36.338 1.00 67.31 85 SER A O 1
ATOM 643 N N . ARG A 1 86 ? -8.219 -4.752 35.768 1.00 76.88 86 ARG A N 1
ATOM 644 C CA . ARG A 1 86 ? -7.294 -4.622 34.635 1.00 76.88 86 ARG A CA 1
ATOM 645 C C . ARG A 1 86 ? -8.041 -4.189 33.374 1.00 76.88 86 ARG A C 1
ATOM 647 O O . ARG A 1 86 ? -9.124 -4.704 33.085 1.00 76.88 86 ARG A O 1
ATOM 654 N N . ARG A 1 87 ? -7.431 -3.283 32.601 1.00 81.69 87 ARG A N 1
ATOM 655 C CA . ARG A 1 87 ? -7.870 -2.942 31.240 1.00 81.69 87 ARG A CA 1
ATOM 656 C C . ARG A 1 87 ? -7.895 -4.216 30.401 1.00 81.69 87 ARG A C 1
ATOM 658 O O . ARG A 1 87 ? -6.911 -4.952 30.377 1.00 81.69 87 ARG A O 1
ATOM 665 N N . LYS A 1 88 ? -9.006 -4.463 29.709 1.00 83.12 88 LYS A N 1
ATOM 666 C CA . LYS A 1 88 ? -9.056 -5.483 28.659 1.00 83.12 88 LYS A CA 1
ATOM 667 C C . LYS A 1 88 ? -8.965 -4.799 27.314 1.00 83.12 88 LYS A C 1
ATOM 669 O O . LYS A 1 88 ? -9.717 -3.864 27.050 1.00 83.12 88 LYS A O 1
ATOM 674 N N . GLU A 1 89 ? -8.037 -5.270 26.497 1.00 84.44 89 GLU A N 1
ATOM 675 C CA . GLU A 1 89 ? -7.776 -4.757 25.162 1.00 84.44 89 GLU A CA 1
ATOM 676 C C . GLU A 1 89 ? -7.895 -5.903 24.162 1.00 84.44 89 GLU A C 1
ATOM 678 O O . GLU A 1 89 ? -7.374 -6.993 24.389 1.00 84.44 89 GLU A O 1
ATOM 683 N N . PHE A 1 90 ? -8.603 -5.646 23.069 1.00 83.75 90 PHE A N 1
ATOM 684 C CA . PHE A 1 90 ? -8.759 -6.565 21.955 1.00 83.75 90 PHE A CA 1
ATOM 685 C C . PHE A 1 90 ? -8.238 -5.866 20.710 1.00 83.75 90 PHE A C 1
ATOM 687 O O . PHE A 1 90 ? -8.678 -4.761 20.386 1.00 83.75 90 PHE A O 1
ATOM 694 N N . ARG A 1 91 ? -7.285 -6.508 20.036 1.00 83.88 91 ARG A N 1
ATOM 695 C CA . ARG A 1 91 ? -6.673 -6.009 18.806 1.00 83.88 91 ARG A CA 1
ATOM 696 C C . ARG A 1 91 ? -7.106 -6.885 17.652 1.00 83.88 91 ARG A C 1
ATOM 698 O O . ARG A 1 91 ? -6.970 -8.105 17.719 1.00 83.88 91 ARG A O 1
ATOM 705 N N . LYS A 1 92 ? -7.606 -6.256 16.597 1.00 83.38 92 LYS A N 1
ATOM 706 C CA . LYS A 1 92 ? -8.007 -6.933 15.370 1.00 83.38 92 LYS A CA 1
ATOM 707 C C . LYS A 1 92 ? -7.249 -6.325 14.209 1.00 83.38 92 LYS A C 1
ATOM 709 O O . LYS A 1 92 ? -7.338 -5.117 14.008 1.00 83.38 92 LYS A O 1
ATOM 714 N N . LYS A 1 93 ? -6.480 -7.139 13.491 1.00 82.38 93 LYS A N 1
ATOM 715 C CA . LYS A 1 93 ? -5.733 -6.678 12.320 1.00 82.38 93 LYS A CA 1
ATOM 716 C C . LYS A 1 93 ? -6.718 -6.258 11.227 1.00 82.38 93 LYS A C 1
ATOM 718 O O . LYS A 1 93 ? -7.718 -6.939 11.004 1.00 82.38 93 LYS A O 1
ATOM 723 N N . ILE A 1 94 ? -6.441 -5.122 10.605 1.00 81.00 94 ILE A N 1
ATOM 724 C CA . ILE A 1 94 ? -7.144 -4.605 9.438 1.00 81.00 94 ILE A CA 1
ATOM 725 C C . ILE A 1 94 ? 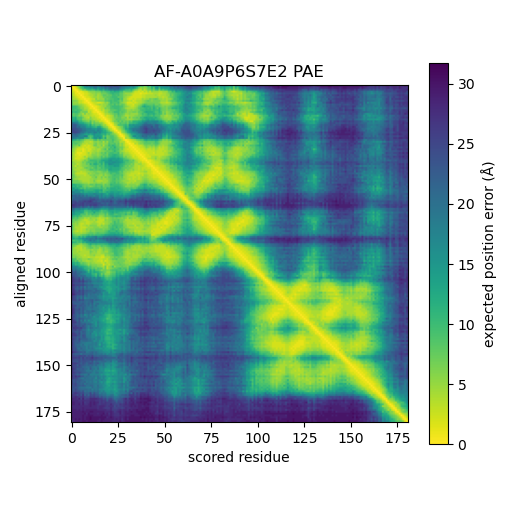-6.153 -4.604 8.279 1.00 81.00 94 ILE A C 1
ATOM 727 O O . ILE A 1 94 ? -5.030 -4.113 8.397 1.00 81.00 94 ILE A O 1
ATOM 731 N N . GLU A 1 95 ? -6.592 -5.139 7.153 1.00 79.69 95 GLU A N 1
ATOM 732 C CA . GLU A 1 95 ? -5.893 -5.063 5.886 1.00 79.69 95 GLU A CA 1
ATOM 733 C C . GLU A 1 95 ? -6.286 -3.789 5.148 1.00 79.69 95 GLU A C 1
ATOM 735 O O . GLU A 1 95 ? -7.461 -3.459 4.965 1.00 79.69 95 GLU A O 1
ATOM 740 N N . LEU A 1 96 ? -5.261 -3.063 4.724 1.00 72.19 96 LEU A N 1
ATOM 741 C CA . LEU A 1 96 ? -5.397 -1.909 3.861 1.00 72.19 96 LEU A CA 1
ATOM 742 C C . LEU A 1 96 ? -5.118 -2.359 2.437 1.00 72.19 96 LEU A C 1
ATOM 744 O O . LEU A 1 96 ? -3.994 -2.742 2.118 1.00 72.19 96 LEU A O 1
ATOM 748 N N . LYS A 1 97 ? -6.135 -2.309 1.579 1.00 72.62 97 LYS A N 1
ATOM 749 C CA . LYS A 1 97 ? -5.984 -2.652 0.169 1.00 72.62 97 LYS A CA 1
ATOM 750 C C . LYS A 1 97 ? -6.183 -1.420 -0.680 1.00 72.62 97 LYS A C 1
ATOM 752 O O . LYS A 1 97 ? -7.202 -0.736 -0.626 1.00 72.62 97 LYS A O 1
ATOM 757 N N . ARG A 1 98 ? -5.196 -1.149 -1.519 1.00 68.00 98 ARG A N 1
ATOM 758 C CA . ARG A 1 98 ? -5.324 -0.116 -2.530 1.00 68.00 98 ARG A CA 1
ATOM 759 C C . ARG A 1 98 ? -6.067 -0.684 -3.729 1.00 68.00 98 ARG A C 1
ATOM 761 O O . ARG A 1 98 ? -5.624 -1.654 -4.339 1.00 68.00 98 ARG A O 1
ATOM 768 N N . VAL A 1 99 ? -7.181 -0.058 -4.075 1.00 64.06 99 VAL A N 1
ATOM 769 C CA . VAL A 1 99 ? -7.887 -0.303 -5.327 1.00 64.06 99 VAL A CA 1
ATOM 770 C C . VAL A 1 99 ? -7.333 0.699 -6.329 1.00 64.06 99 VAL A C 1
ATOM 772 O O . VAL A 1 99 ? -7.725 1.866 -6.385 1.00 64.06 99 VAL A O 1
ATOM 775 N N . GLN A 1 100 ? -6.320 0.260 -7.070 1.00 61.41 100 GLN A N 1
ATOM 776 C CA . GLN A 1 100 ? -5.734 1.065 -8.129 1.00 61.41 100 GLN A CA 1
ATOM 777 C C . GLN A 1 100 ? -6.590 0.910 -9.386 1.00 61.41 100 GLN A C 1
ATOM 779 O O . GLN A 1 100 ? -6.820 -0.201 -9.858 1.00 61.41 100 GLN A O 1
ATOM 784 N N . VAL A 1 101 ? -7.084 2.033 -9.901 1.00 61.16 101 VAL A N 1
ATOM 785 C CA . VAL A 1 101 ? -7.839 2.069 -11.156 1.00 61.16 101 VAL A CA 1
ATOM 786 C C . VAL A 1 101 ? -6.860 1.859 -12.304 1.00 61.16 101 VAL A C 1
ATOM 788 O O . VAL A 1 101 ? -5.784 2.468 -12.312 1.00 61.16 101 VAL A O 1
ATOM 791 N N . GLU A 1 102 ? -7.215 0.997 -13.258 1.00 60.62 102 GLU A N 1
ATOM 792 C CA . GLU A 1 102 ? -6.393 0.811 -14.447 1.00 60.62 102 GLU A CA 1
ATOM 793 C C . GLU A 1 102 ? -6.219 2.147 -15.184 1.00 60.62 102 GLU A C 1
ATOM 795 O O . GLU A 1 102 ? -7.182 2.902 -15.358 1.00 60.62 102 GLU A O 1
ATOM 800 N N . PRO A 1 103 ? -4.991 2.476 -15.608 1.00 60.66 103 PRO A N 1
ATOM 801 C CA . PRO A 1 103 ? -4.757 3.676 -16.383 1.00 60.66 103 PRO A CA 1
ATOM 802 C C . PRO A 1 103 ? -5.512 3.560 -17.711 1.00 60.66 103 PRO A C 1
ATOM 804 O O . PRO A 1 103 ? -5.276 2.649 -18.495 1.00 60.66 103 PRO A O 1
ATOM 807 N N . SER A 1 104 ? -6.399 4.516 -17.987 1.00 61.66 104 SER A N 1
ATOM 808 C CA . SER A 1 104 ? -7.255 4.528 -19.184 1.00 61.66 104 SER A CA 1
ATOM 809 C C . SER A 1 104 ? -6.505 4.787 -20.498 1.00 61.66 104 SER A C 1
ATOM 811 O O . SER A 1 104 ? -7.116 4.829 -21.565 1.00 61.66 104 SER A O 1
ATOM 813 N N . SER A 1 105 ? -5.187 5.002 -20.444 1.00 66.00 105 SER A N 1
ATOM 814 C CA . SER A 1 105 ? -4.389 5.463 -21.575 1.00 66.00 105 SER A CA 1
ATOM 815 C C . SER A 1 105 ? -3.287 4.477 -21.946 1.00 66.00 105 SER A C 1
ATOM 817 O O . SER A 1 105 ? -2.391 4.194 -21.154 1.00 66.00 105 SER A O 1
ATOM 819 N N . ASN A 1 106 ? -3.290 4.075 -23.217 1.00 69.00 106 ASN A N 1
ATOM 820 C CA . ASN A 1 106 ? -2.212 3.326 -23.865 1.00 69.00 106 ASN A CA 1
ATOM 821 C C . ASN A 1 106 ? -1.105 4.248 -24.412 1.00 69.00 106 ASN A C 1
ATOM 823 O O . ASN A 1 106 ? -0.433 3.901 -25.385 1.00 69.00 106 ASN A O 1
ATOM 827 N N . ALA A 1 107 ? -0.939 5.446 -23.840 1.00 77.00 107 ALA A N 1
ATOM 828 C CA . ALA A 1 107 ? 0.076 6.392 -24.284 1.00 77.00 107 ALA A CA 1
ATOM 829 C C . ALA A 1 107 ? 1.476 5.768 -24.205 1.00 77.00 107 ALA A C 1
ATOM 831 O O . ALA A 1 107 ? 1.853 5.158 -23.201 1.00 77.00 107 ALA A O 1
ATOM 832 N N . LEU A 1 108 ? 2.252 5.941 -25.274 1.00 81.81 108 LEU A N 1
ATOM 833 C CA . LEU A 1 108 ? 3.639 5.503 -25.337 1.00 81.81 108 LEU A CA 1
ATOM 834 C C . LEU A 1 108 ? 4.550 6.591 -24.759 1.00 81.81 108 LEU A C 1
ATOM 836 O O . LEU A 1 108 ? 4.423 7.766 -25.098 1.00 81.81 108 LEU A O 1
ATOM 840 N N . SER A 1 109 ? 5.484 6.181 -23.911 1.00 83.88 109 SER A N 1
ATOM 841 C CA . SER A 1 109 ? 6.605 6.982 -23.431 1.00 83.88 109 SER A CA 1
ATOM 842 C C . SER A 1 109 ? 7.877 6.614 -24.186 1.00 83.88 109 SER A C 1
ATOM 844 O O . SER A 1 109 ? 8.111 5.446 -24.509 1.00 83.88 109 SER A O 1
ATOM 846 N N . ARG A 1 110 ? 8.719 7.623 -24.428 1.00 88.62 110 ARG A N 1
ATOM 847 C CA . ARG A 1 110 ? 10.058 7.479 -25.004 1.00 88.62 110 ARG A CA 1
ATOM 848 C C . ARG A 1 110 ? 11.097 7.865 -23.958 1.00 88.62 110 ARG A C 1
ATOM 850 O O . ARG A 1 110 ? 11.042 8.965 -23.419 1.00 88.62 110 ARG A O 1
ATOM 857 N N . PHE A 1 111 ? 12.055 6.979 -23.724 1.00 84.75 111 PHE A N 1
ATOM 858 C CA . PHE A 1 111 ? 13.219 7.210 -22.873 1.00 84.75 111 PHE A CA 1
ATOM 859 C C . PHE A 1 111 ? 14.462 7.049 -23.731 1.00 84.75 111 PHE A C 1
ATOM 861 O O . PHE A 1 111 ? 14.612 6.026 -24.388 1.00 84.75 111 PHE A O 1
ATOM 868 N N . GLY A 1 112 ? 15.324 8.057 -23.786 1.00 85.81 112 GLY A N 1
ATOM 869 C CA . GLY A 1 112 ? 16.488 8.041 -24.665 1.00 85.81 112 GLY A CA 1
ATOM 870 C C . GLY A 1 112 ? 17.756 8.456 -23.948 1.00 85.81 112 GLY A C 1
ATOM 871 O O . GLY A 1 112 ? 17.715 9.206 -22.976 1.00 85.81 112 GLY A O 1
ATOM 872 N N . SER A 1 113 ? 18.875 7.956 -24.449 1.00 83.44 113 SER A N 1
ATOM 873 C CA . SER A 1 113 ? 20.207 8.400 -24.083 1.00 83.44 113 SER A CA 1
ATOM 874 C C . SER A 1 113 ? 21.058 8.423 -25.342 1.00 83.44 113 SER A C 1
ATOM 876 O O . SER A 1 113 ? 21.050 7.476 -26.129 1.00 83.44 113 SER A O 1
ATOM 878 N N . SER A 1 114 ? 21.793 9.512 -25.523 1.00 88.44 114 SER A N 1
ATOM 879 C CA . SER A 1 114 ? 22.648 9.723 -26.680 1.00 88.44 114 SER A CA 1
ATOM 880 C C . SER A 1 114 ? 24.034 10.147 -26.231 1.00 88.44 114 SER A C 1
ATOM 882 O O . SER A 1 114 ? 24.183 10.928 -25.289 1.00 88.44 114 SER A O 1
ATOM 884 N N . ARG A 1 115 ? 25.046 9.697 -26.964 1.00 85.50 115 ARG A N 1
ATOM 885 C CA . ARG A 1 115 ? 26.399 10.235 -26.902 1.00 85.50 115 ARG A CA 1
ATOM 886 C C . ARG A 1 115 ? 26.702 10.882 -28.245 1.00 85.50 115 ARG A C 1
ATOM 888 O O . ARG A 1 115 ? 26.695 10.194 -29.267 1.00 85.50 115 ARG A O 1
ATOM 895 N N . THR A 1 116 ? 26.919 12.196 -28.220 1.00 86.56 116 THR A N 1
ATOM 896 C CA . THR A 1 116 ? 27.095 13.046 -29.405 1.00 86.56 116 THR A CA 1
ATOM 897 C C . THR A 1 116 ? 28.086 12.428 -30.386 1.00 86.56 116 THR A C 1
ATOM 899 O O . THR A 1 116 ? 29.152 11.977 -29.971 1.00 86.56 116 THR A O 1
ATOM 902 N N . ASP A 1 117 ? 27.696 12.368 -31.661 1.00 84.50 117 ASP A N 1
ATOM 903 C CA . ASP A 1 117 ? 28.472 11.827 -32.788 1.00 84.50 117 ASP A CA 1
ATOM 904 C C . ASP A 1 117 ? 28.894 10.349 -32.673 1.00 84.50 117 ASP A C 1
ATOM 906 O O . ASP A 1 117 ? 29.692 9.856 -33.470 1.00 84.50 117 ASP A O 1
ATOM 910 N N . GLN A 1 118 ? 28.348 9.604 -31.704 1.00 88.00 118 GLN A N 1
ATOM 911 C CA . GLN A 1 118 ? 28.697 8.198 -31.478 1.00 88.00 118 GLN A CA 1
ATOM 912 C C . GLN A 1 118 ? 27.480 7.294 -31.617 1.00 88.00 118 GLN A C 1
ATOM 914 O O . GLN A 1 118 ? 27.434 6.441 -32.505 1.00 88.00 118 GLN A O 1
ATOM 919 N N . ILE A 1 119 ? 26.489 7.471 -30.745 1.00 85.56 119 ILE A N 1
ATOM 920 C CA . ILE A 1 119 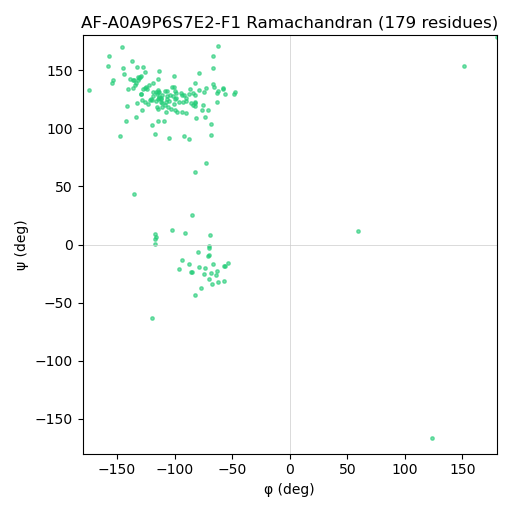? 25.330 6.587 -30.670 1.00 85.56 119 ILE A CA 1
ATOM 921 C C . ILE A 1 119 ? 24.123 7.313 -30.082 1.00 85.56 119 ILE A C 1
ATOM 923 O O . ILE A 1 119 ? 24.250 8.053 -29.109 1.00 85.56 119 ILE A O 1
ATOM 927 N N . ASP A 1 120 ? 22.951 7.067 -30.654 1.00 89.12 120 ASP A N 1
ATOM 928 C CA . ASP A 1 120 ? 21.659 7.400 -30.063 1.00 89.12 120 ASP A CA 1
ATOM 929 C C . ASP A 1 120 ? 20.881 6.109 -29.793 1.00 89.12 120 ASP A C 1
ATOM 931 O O . ASP A 1 120 ? 20.784 5.229 -30.653 1.00 89.12 120 ASP A O 1
ATOM 935 N N . CYS A 1 121 ? 20.349 5.985 -28.582 1.00 88.06 121 CYS A N 1
ATOM 936 C CA . CYS A 1 121 ? 19.560 4.852 -28.132 1.00 88.06 121 CYS A CA 1
ATOM 937 C C . CYS A 1 121 ? 18.261 5.372 -27.526 1.00 88.06 121 CYS A C 1
ATOM 939 O O . CYS A 1 121 ? 18.271 6.209 -26.625 1.00 88.06 121 CYS A O 1
ATOM 941 N N . SER A 1 122 ? 17.125 4.827 -27.951 1.00 90.38 122 SER A N 1
ATOM 942 C CA . SER A 1 122 ? 15.848 5.124 -27.313 1.00 90.38 122 SER A CA 1
ATOM 943 C C . SER A 1 122 ? 14.957 3.905 -27.158 1.00 90.38 122 SER A C 1
ATOM 945 O O . SER A 1 122 ? 14.899 3.013 -27.997 1.00 90.38 122 SER A O 1
ATOM 947 N N . ILE A 1 123 ? 14.257 3.877 -26.035 1.00 88.88 123 ILE A N 1
ATOM 948 C CA . ILE A 1 123 ? 13.341 2.842 -25.600 1.00 88.88 123 ILE A CA 1
ATOM 949 C C . ILE A 1 123 ? 11.937 3.433 -25.621 1.00 88.88 123 ILE A C 1
ATOM 951 O O . ILE A 1 123 ? 11.666 4.468 -25.013 1.00 88.88 123 ILE A O 1
ATOM 955 N N . HIS A 1 124 ? 11.042 2.769 -26.338 1.00 89.88 124 HIS A N 1
ATOM 956 C CA . HIS A 1 124 ? 9.635 3.113 -26.445 1.00 89.88 124 HIS A CA 1
ATOM 957 C C . HIS A 1 124 ? 8.823 2.040 -25.721 1.00 89.88 124 HIS A C 1
ATOM 959 O O . HIS A 1 124 ? 8.901 0.857 -26.057 1.00 89.88 124 HIS A O 1
ATOM 965 N N . THR A 1 125 ? 8.045 2.451 -24.729 1.00 87.12 125 THR A N 1
ATOM 966 C CA . THR A 1 125 ? 7.221 1.561 -23.900 1.00 87.12 125 THR A CA 1
ATOM 967 C C . THR A 1 125 ? 5.924 2.261 -23.510 1.00 87.12 125 THR A C 1
ATOM 969 O O . THR A 1 125 ? 5.775 3.458 -23.741 1.00 87.12 125 THR A O 1
ATOM 972 N N . TYR A 1 126 ? 4.967 1.547 -22.927 1.00 81.69 126 TYR A N 1
ATOM 973 C CA . TYR A 1 126 ? 3.775 2.183 -22.374 1.00 81.69 126 TYR A CA 1
ATOM 974 C C . TYR A 1 126 ? 4.133 3.050 -21.167 1.00 81.69 126 TYR A C 1
ATOM 976 O O . TYR A 1 126 ? 4.939 2.667 -20.321 1.00 81.69 126 TYR A O 1
ATOM 984 N N . LYS A 1 127 ? 3.517 4.232 -21.087 1.00 76.50 127 LYS A N 1
ATOM 985 C CA . LYS A 1 127 ? 3.692 5.171 -19.973 1.00 76.50 127 LYS A CA 1
ATOM 986 C C . LYS A 1 127 ? 3.225 4.578 -18.647 1.00 76.50 127 LYS A C 1
ATOM 988 O O . LYS A 1 127 ? 3.766 4.911 -17.596 1.00 76.50 127 LYS A O 1
ATOM 993 N N . CYS A 1 128 ? 2.214 3.723 -18.707 1.00 70.94 128 CYS A N 1
ATOM 994 C CA . CYS A 1 128 ? 1.666 3.030 -17.560 1.00 70.94 128 CYS A CA 1
ATOM 995 C C . CYS A 1 128 ? 1.550 1.541 -17.885 1.00 70.94 128 CYS A C 1
ATOM 997 O O . CYS A 1 128 ? 1.247 1.171 -19.018 1.00 70.94 128 CYS A O 1
ATOM 999 N N . VAL A 1 129 ? 1.802 0.703 -16.886 1.00 68.56 129 VAL A N 1
ATOM 1000 C CA . VAL A 1 129 ? 1.741 -0.756 -16.991 1.00 68.56 129 VAL A CA 1
ATOM 1001 C C . VAL A 1 129 ? 0.598 -1.227 -16.100 1.00 68.56 129 VAL A C 1
ATOM 1003 O O . VAL A 1 129 ? 0.461 -0.740 -14.975 1.00 68.56 129 VAL A O 1
ATOM 1006 N N . GLY A 1 130 ? -0.254 -2.112 -16.616 1.00 65.19 130 GLY A N 1
ATOM 1007 C CA . GLY A 1 130 ? -1.353 -2.687 -15.838 1.00 65.19 130 GLY A CA 1
ATOM 1008 C C . GLY A 1 130 ? -0.840 -3.591 -14.711 1.00 65.19 130 GLY A C 1
ATOM 1009 O O . GLY A 1 130 ? 0.220 -4.198 -14.832 1.00 65.19 130 GLY A O 1
ATOM 1010 N N . LEU A 1 131 ? -1.604 -3.718 -13.622 1.00 61.28 131 LEU A N 1
ATOM 1011 C CA . LEU A 1 131 ? -1.220 -4.523 -12.448 1.00 61.28 131 LEU A CA 1
ATOM 1012 C C . LEU A 1 131 ? -1.088 -6.027 -12.737 1.00 61.28 131 LEU A C 1
ATOM 1014 O O . LEU A 1 131 ? -0.354 -6.714 -12.039 1.00 61.28 131 LEU A O 1
ATOM 1018 N N . GLN A 1 132 ? -1.798 -6.532 -13.747 1.00 67.06 132 GLN A N 1
ATOM 1019 C CA . GLN A 1 132 ? -1.748 -7.939 -14.174 1.00 67.06 132 GLN A CA 1
ATOM 1020 C C . GLN A 1 132 ? -0.906 -8.140 -15.437 1.00 67.06 132 GLN A C 1
ATOM 1022 O O . GLN A 1 132 ? -0.989 -9.165 -16.112 1.00 67.06 132 GLN A O 1
ATOM 1027 N N . GLN A 1 133 ? -0.137 -7.123 -15.823 1.00 69.00 133 GLN A N 1
ATOM 1028 C CA . GLN A 1 133 ? 0.650 -7.183 -17.034 1.00 69.00 133 GLN A CA 1
ATOM 1029 C C . GLN A 1 133 ? 2.009 -7.821 -16.738 1.00 69.00 133 GLN A C 1
ATOM 1031 O O . GLN A 1 133 ? 2.994 -7.137 -16.480 1.00 69.00 133 GLN A O 1
ATOM 1036 N N . ASP A 1 134 ? 2.071 -9.142 -16.878 1.00 74.06 134 ASP A N 1
ATOM 1037 C CA . ASP A 1 134 ? 3.310 -9.915 -16.698 1.00 74.06 134 ASP A CA 1
ATOM 1038 C C . ASP A 1 134 ? 4.367 -9.619 -17.776 1.00 74.06 134 ASP A C 1
ATOM 1040 O O . ASP A 1 134 ? 5.541 -9.963 -17.642 1.00 74.06 134 ASP A O 1
ATOM 1044 N N . ARG A 1 135 ? 3.951 -9.013 -18.898 1.00 76.00 135 ARG A N 1
ATOM 1045 C CA . ARG A 1 135 ? 4.813 -8.740 -20.053 1.00 76.00 135 ARG A CA 1
ATOM 1046 C C . ARG A 1 135 ? 4.738 -7.282 -20.475 1.00 76.00 135 ARG A C 1
ATOM 1048 O O . ARG A 1 135 ? 3.721 -6.819 -20.999 1.00 76.00 135 ARG A O 1
ATOM 1055 N N . LEU A 1 136 ? 5.859 -6.580 -20.349 1.00 77.81 136 LEU A N 1
ATOM 1056 C CA . LEU A 1 136 ? 6.018 -5.234 -20.883 1.00 77.81 136 LEU A CA 1
ATOM 1057 C C . LEU A 1 136 ? 6.465 -5.295 -22.348 1.00 77.81 136 LEU A C 1
ATOM 1059 O O . LEU A 1 136 ? 7.505 -5.868 -22.668 1.00 77.81 136 LEU A O 1
ATOM 1063 N N . LYS A 1 137 ? 5.688 -4.694 -23.254 1.00 81.94 137 LYS A N 1
ATOM 1064 C CA . LYS A 1 137 ? 6.099 -4.547 -24.656 1.00 81.94 137 LYS A CA 1
ATOM 1065 C C . LYS A 1 137 ? 7.014 -3.338 -24.783 1.00 81.94 137 LYS A C 1
ATOM 1067 O O . LYS A 1 137 ? 6.588 -2.214 -24.534 1.00 81.94 137 LYS A O 1
ATOM 1072 N N . VAL A 1 138 ? 8.241 -3.586 -25.221 1.00 84.88 138 VAL A N 1
ATOM 1073 C CA . VAL A 1 138 ? 9.274 -2.567 -25.381 1.00 84.88 138 VAL A CA 1
ATOM 1074 C C . VAL A 1 138 ? 9.792 -2.594 -26.816 1.00 84.88 138 VAL A C 1
ATOM 1076 O O . VAL A 1 138 ? 10.041 -3.665 -27.367 1.00 84.88 138 VAL A O 1
ATOM 1079 N N . LYS A 1 139 ? 9.955 -1.419 -27.428 1.00 89.31 139 LYS A N 1
ATOM 1080 C CA . LYS A 1 139 ? 10.678 -1.250 -28.693 1.00 89.31 139 LYS A CA 1
ATOM 1081 C C . LYS A 1 139 ? 11.954 -0.470 -28.435 1.00 89.31 139 LYS A C 1
ATOM 1083 O O . LYS A 1 139 ? 11.906 0.621 -27.875 1.00 89.31 139 LYS A O 1
ATOM 1088 N N . LEU A 1 140 ? 13.074 -1.030 -28.857 1.00 88.12 140 LEU A N 1
ATOM 1089 C CA . LEU A 1 140 ? 14.378 -0.399 -28.770 1.00 88.12 140 LEU A CA 1
ATOM 1090 C C . LEU A 1 140 ? 14.778 0.107 -30.158 1.00 88.12 140 LEU A C 1
ATOM 1092 O O . LEU A 1 140 ? 14.744 -0.645 -31.130 1.00 88.12 140 LEU A O 1
ATOM 1096 N N . TYR A 1 141 ? 15.165 1.372 -30.227 1.00 8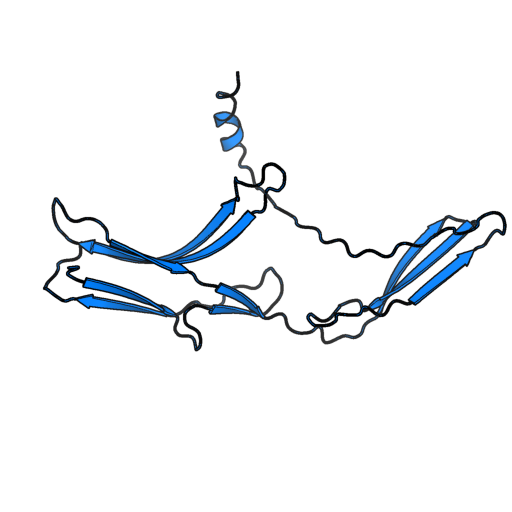8.69 141 TYR A N 1
ATOM 1097 C CA . TYR A 1 141 ? 15.714 2.023 -31.405 1.00 88.69 141 TYR A CA 1
ATOM 1098 C C . TYR A 1 141 ? 17.152 2.408 -31.113 1.00 88.69 141 TYR A C 1
ATOM 1100 O O . TYR A 1 141 ? 17.436 3.030 -30.090 1.00 88.69 141 TYR A O 1
ATOM 1108 N N . MET A 1 142 ? 18.052 2.045 -32.016 1.00 87.12 142 MET A N 1
ATOM 1109 C CA . MET A 1 142 ? 19.461 2.382 -31.906 1.00 87.12 142 MET A CA 1
ATOM 1110 C C . MET A 1 142 ? 19.975 2.893 -33.230 1.00 87.12 142 MET A C 1
ATOM 1112 O O . MET A 1 142 ? 19.698 2.312 -34.279 1.00 87.12 142 MET A O 1
ATOM 1116 N N . HIS A 1 143 ? 20.767 3.947 -33.153 1.00 86.56 143 HIS A N 1
ATOM 1117 C CA . HIS A 1 143 ? 21.425 4.538 -34.292 1.00 86.56 143 HIS A CA 1
ATOM 1118 C C . HIS A 1 143 ? 22.888 4.800 -33.939 1.00 86.56 143 HIS A C 1
ATOM 1120 O O . HIS A 1 143 ? 23.194 5.664 -33.121 1.00 86.56 143 HIS A O 1
ATOM 1126 N N . ALA A 1 144 ? 23.801 4.039 -34.540 1.00 83.50 144 ALA A N 1
ATOM 1127 C CA . ALA A 1 144 ? 25.236 4.273 -34.413 1.00 83.50 144 ALA A CA 1
ATOM 1128 C C . ALA A 1 144 ? 25.693 5.221 -35.530 1.00 83.50 144 ALA A C 1
ATOM 1130 O O . ALA A 1 144 ? 25.447 4.957 -36.704 1.00 83.50 144 ALA A O 1
ATOM 1131 N N . TYR A 1 145 ? 26.359 6.314 -35.164 1.00 83.06 145 TYR A N 1
ATOM 1132 C CA . TYR A 1 145 ? 26.869 7.317 -36.109 1.00 83.06 145 TYR A CA 1
ATOM 1133 C C . TYR A 1 145 ? 28.323 7.059 -36.520 1.00 83.06 145 TYR A C 1
ATOM 1135 O O . TYR A 1 145 ? 28.802 7.629 -37.496 1.00 83.06 145 TYR A O 1
ATOM 1143 N N . SER A 1 146 ? 29.021 6.174 -35.804 1.00 78.06 146 SER A N 1
ATOM 1144 C CA . SER A 1 146 ? 30.399 5.786 -36.095 1.00 78.06 146 SER A CA 1
ATOM 1145 C C . SER A 1 146 ? 30.575 4.274 -35.985 1.00 78.06 146 SER A C 1
ATOM 1147 O O . SER A 1 146 ? 30.152 3.647 -35.014 1.00 78.06 146 SER A O 1
ATOM 1149 N N . SER A 1 147 ? 31.255 3.689 -36.975 1.00 73.00 147 SER A N 1
ATOM 1150 C CA . SER A 1 147 ? 31.577 2.256 -37.049 1.00 73.00 147 SER A CA 1
ATOM 1151 C C . SER A 1 147 ? 32.624 1.809 -36.021 1.00 73.00 147 SER A C 1
ATOM 1153 O O . SER A 1 147 ? 32.848 0.608 -35.848 1.00 73.00 147 SER A O 1
ATOM 1155 N N . GLN A 1 148 ? 33.254 2.763 -35.325 1.00 77.94 148 GLN A N 1
ATOM 1156 C CA . GLN A 1 148 ? 34.233 2.501 -34.269 1.00 77.94 148 GLN A CA 1
ATOM 1157 C C . GLN A 1 148 ? 33.577 2.002 -32.976 1.00 77.94 148 GLN A C 1
ATOM 1159 O O . GLN A 1 148 ? 34.212 1.282 -32.206 1.00 77.94 148 GLN A O 1
ATOM 1164 N N . TYR A 1 149 ? 32.306 2.338 -32.740 1.00 71.31 149 TYR A N 1
ATOM 1165 C CA . TYR A 1 149 ? 31.590 1.939 -31.532 1.00 71.31 149 TYR A CA 1
ATOM 1166 C C . TYR A 1 149 ? 30.698 0.738 -31.822 1.00 71.31 149 TYR A C 1
ATOM 1168 O O . TYR A 1 149 ? 29.749 0.809 -32.599 1.00 71.31 149 TYR A O 1
ATOM 1176 N N . ARG A 1 150 ? 31.003 -0.386 -31.171 1.00 75.12 150 ARG A N 1
ATOM 1177 C CA . ARG A 1 150 ? 30.187 -1.601 -31.228 1.00 75.12 150 ARG A CA 1
ATOM 1178 C C . ARG A 1 150 ? 29.460 -1.770 -29.906 1.00 75.12 150 ARG A C 1
ATOM 1180 O O . ARG A 1 150 ? 30.093 -1.802 -28.852 1.00 75.12 150 ARG A O 1
ATOM 1187 N N . VAL A 1 151 ? 28.138 -1.887 -29.958 1.00 75.44 151 VAL A N 1
ATOM 1188 C CA . VAL A 1 151 ? 27.349 -2.195 -28.764 1.00 75.44 151 VAL A CA 1
ATOM 1189 C C . VAL A 1 151 ? 27.522 -3.670 -28.438 1.00 75.44 151 VAL A C 1
ATOM 1191 O O . VAL A 1 151 ? 27.224 -4.528 -29.263 1.00 75.44 151 VAL A O 1
ATOM 1194 N N . LYS A 1 152 ? 28.036 -3.951 -27.241 1.00 81.62 152 LYS A N 1
ATOM 1195 C CA . LYS A 1 152 ? 28.248 -5.318 -26.757 1.00 81.62 152 LYS A CA 1
ATOM 1196 C C . LYS A 1 152 ? 26.969 -5.921 -26.177 1.00 81.62 152 LYS A C 1
ATOM 1198 O O . LYS A 1 152 ? 26.674 -7.079 -26.437 1.00 81.62 152 LYS A O 1
ATOM 1203 N N . GLU A 1 153 ? 26.240 -5.142 -25.385 1.00 82.00 153 GLU A N 1
ATOM 1204 C CA . GLU A 1 153 ? 25.056 -5.589 -24.653 1.00 82.00 153 GLU A CA 1
ATOM 1205 C C . GLU A 1 153 ? 24.160 -4.396 -24.310 1.00 82.00 153 GLU A C 1
ATOM 1207 O O . GLU A 1 153 ? 24.635 -3.262 -24.203 1.00 82.00 153 GLU A O 1
ATOM 1212 N N . ILE A 1 154 ? 22.862 -4.660 -24.148 1.00 74.94 154 ILE A N 1
ATOM 1213 C CA . ILE A 1 154 ? 21.857 -3.681 -23.735 1.00 74.94 154 ILE A CA 1
ATOM 1214 C C . ILE A 1 154 ? 21.029 -4.311 -22.634 1.00 74.94 154 ILE A C 1
ATOM 1216 O O . ILE A 1 154 ? 20.408 -5.353 -22.833 1.00 74.94 154 ILE A O 1
ATOM 1220 N N . LEU A 1 155 ? 21.014 -3.649 -21.483 1.00 77.88 155 LEU A N 1
ATOM 1221 C CA . LEU A 1 155 ? 20.299 -4.105 -20.304 1.00 77.88 155 LEU A CA 1
ATOM 1222 C C . LEU A 1 155 ? 19.061 -3.236 -20.103 1.00 77.88 155 LEU A C 1
ATOM 1224 O O . LEU A 1 155 ? 19.147 -2.008 -20.068 1.00 77.88 155 LEU A O 1
ATOM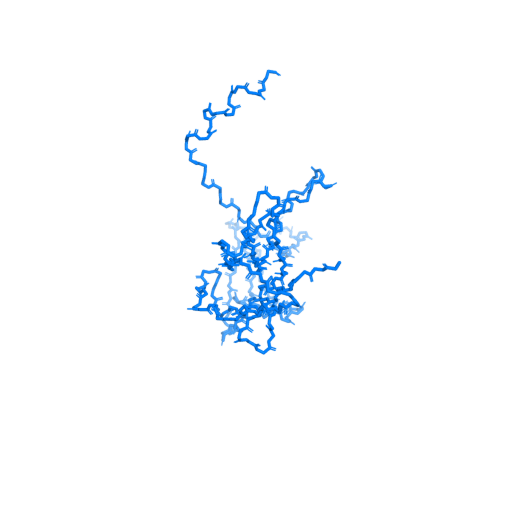 1228 N N . VAL A 1 156 ? 17.908 -3.885 -19.961 1.00 71.94 156 VAL A N 1
ATOM 1229 C CA . VAL A 1 156 ? 16.649 -3.240 -19.584 1.00 71.94 156 VAL A CA 1
ATOM 1230 C C . VAL A 1 156 ? 16.243 -3.808 -18.233 1.00 71.94 156 VAL A C 1
ATOM 1232 O O . VAL A 1 156 ? 16.032 -5.011 -18.108 1.00 71.94 156 VAL A O 1
ATOM 1235 N N . GLY A 1 157 ? 16.160 -2.946 -17.221 1.00 69.44 157 GLY A N 1
ATOM 1236 C CA . GLY A 1 157 ? 15.807 -3.326 -15.856 1.00 69.44 157 GLY A CA 1
ATOM 1237 C C . GLY A 1 157 ? 14.636 -2.508 -15.326 1.00 69.44 157 GLY A C 1
ATOM 1238 O O . GLY A 1 157 ? 14.466 -1.344 -15.691 1.00 69.44 157 GLY A O 1
ATOM 1239 N N . ALA A 1 158 ? 13.837 -3.119 -14.455 1.00 70.06 158 ALA A N 1
ATOM 1240 C CA . ALA A 1 158 ? 12.877 -2.406 -13.624 1.00 70.06 158 ALA A CA 1
ATOM 1241 C C . ALA A 1 158 ? 13.553 -2.045 -12.297 1.00 70.06 158 ALA A C 1
ATOM 1243 O O . ALA A 1 158 ? 14.139 -2.909 -11.647 1.00 70.06 158 ALA A O 1
ATOM 1244 N N . VAL A 1 159 ? 13.478 -0.774 -11.903 1.00 71.56 159 VAL A N 1
ATOM 1245 C CA . VAL A 1 159 ? 14.012 -0.291 -10.625 1.00 71.56 159 VAL A CA 1
ATOM 1246 C C . VAL A 1 159 ? 12.838 0.087 -9.735 1.00 71.56 159 VAL A C 1
ATOM 1248 O O . VAL A 1 159 ? 12.060 0.975 -10.079 1.00 71.56 159 VAL A O 1
ATOM 1251 N N . GLN A 1 160 ? 12.709 -0.590 -8.596 1.00 67.81 160 GLN A N 1
ATOM 1252 C CA . GLN A 1 160 ? 11.811 -0.181 -7.521 1.00 67.81 160 GLN A CA 1
ATOM 1253 C C . GLN A 1 160 ? 12.582 0.747 -6.584 1.00 67.81 160 GLN A C 1
ATOM 1255 O O . GLN A 1 160 ? 13.643 0.384 -6.080 1.00 67.81 160 GLN A O 1
ATOM 1260 N N . THR A 1 161 ? 12.061 1.954 -6.370 1.00 62.41 161 THR A N 1
ATOM 1261 C CA . THR A 1 161 ? 12.641 2.923 -5.436 1.00 62.41 161 THR A CA 1
ATOM 1262 C C . THR A 1 161 ? 11.654 3.177 -4.311 1.00 62.41 161 THR A C 1
ATOM 1264 O O . THR A 1 161 ? 10.520 3.586 -4.557 1.00 62.41 161 THR A O 1
ATOM 1267 N N . GLU A 1 162 ? 12.099 2.944 -3.082 1.00 52.88 162 GLU A N 1
ATOM 1268 C CA . GLU A 1 162 ? 11.338 3.218 -1.868 1.00 52.88 162 GLU A CA 1
ATOM 1269 C C . GLU A 1 162 ? 11.950 4.433 -1.177 1.00 52.88 162 GLU A C 1
ATOM 1271 O O . GLU A 1 162 ? 13.143 4.456 -0.878 1.00 52.88 162 GLU A O 1
ATOM 1276 N N . TRP A 1 163 ? 11.133 5.461 -0.960 1.00 60.22 163 TRP A N 1
ATOM 1277 C CA . TRP A 1 163 ? 11.539 6.672 -0.256 1.00 60.22 163 TRP A CA 1
ATOM 1278 C C . TRP A 1 163 ? 10.936 6.644 1.142 1.00 60.22 163 TRP A C 1
ATOM 1280 O O . TRP A 1 163 ? 9.719 6.532 1.291 1.00 60.22 163 TRP A O 1
ATOM 1290 N N . VAL A 1 164 ? 11.788 6.750 2.158 1.00 50.19 164 VAL A N 1
ATOM 1291 C CA . VAL A 1 164 ? 11.367 6.937 3.547 1.00 50.19 164 VAL A CA 1
ATOM 1292 C C . VAL A 1 164 ? 11.740 8.357 3.928 1.00 50.19 164 VAL A C 1
ATOM 1294 O O . VAL A 1 164 ? 12.919 8.662 4.097 1.00 50.19 164 VAL A O 1
ATOM 1297 N N . ASP A 1 165 ? 10.738 9.224 4.024 1.00 53.62 165 ASP A N 1
ATOM 1298 C CA . ASP A 1 165 ? 10.947 10.578 4.517 1.00 53.62 165 ASP A CA 1
ATOM 1299 C C . ASP A 1 165 ? 10.902 10.556 6.048 1.00 53.62 165 ASP A C 1
ATOM 1301 O O . ASP A 1 165 ? 9.923 10.103 6.648 1.00 53.62 165 ASP A O 1
ATOM 1305 N N . ILE A 1 166 ? 11.998 10.968 6.683 1.00 53.12 166 ILE A N 1
ATOM 1306 C CA . ILE A 1 166 ? 12.115 11.023 8.139 1.00 53.12 166 ILE A CA 1
ATOM 1307 C C . ILE A 1 166 ? 12.308 12.485 8.510 1.00 53.12 166 ILE A C 1
ATOM 1309 O O . ILE A 1 166 ? 13.431 12.989 8.548 1.00 53.12 166 ILE A O 1
ATOM 1313 N N . GLU A 1 167 ? 11.208 13.159 8.838 1.00 51.38 167 GLU A N 1
ATOM 1314 C CA . GLU A 1 167 ? 11.270 14.473 9.470 1.00 51.38 167 GLU A CA 1
ATOM 1315 C C . GLU A 1 167 ? 11.830 14.318 10.890 1.00 51.38 167 GLU A C 1
ATOM 1317 O O . GLU A 1 167 ? 11.122 14.023 11.856 1.00 51.38 167 GLU A O 1
ATOM 1322 N N . MET A 1 168 ? 13.144 14.486 11.031 1.00 43.38 168 MET A N 1
ATOM 1323 C CA . MET A 1 168 ? 13.780 14.585 12.338 1.00 43.38 168 MET A CA 1
ATOM 1324 C C . MET A 1 168 ? 13.634 16.014 12.850 1.00 43.38 168 MET A C 1
ATOM 1326 O O . MET A 1 168 ? 14.297 16.933 12.369 1.00 43.38 168 MET A O 1
ATOM 1330 N N . SER A 1 169 ? 12.798 16.204 13.870 1.00 50.88 169 SER A N 1
ATOM 1331 C CA . SER A 1 169 ? 12.789 17.466 14.602 1.00 50.88 169 SER A CA 1
ATOM 1332 C C . SER A 1 169 ? 14.161 17.673 15.267 1.00 50.88 169 SER A C 1
ATOM 1334 O O . SER A 1 169 ? 14.711 16.769 15.905 1.00 50.88 169 SER A O 1
ATOM 1336 N N . SER A 1 170 ? 14.748 18.864 15.120 1.00 51.09 170 SER A N 1
ATOM 1337 C CA . SER A 1 170 ? 16.083 19.206 15.650 1.00 51.09 170 SER A CA 1
ATOM 1338 C C . SER A 1 170 ? 16.217 19.001 17.168 1.00 51.09 170 SER A C 1
ATOM 1340 O O . SER A 1 170 ? 17.325 18.838 17.685 1.00 51.09 170 SER A O 1
ATOM 1342 N N . HIS A 1 171 ? 15.091 18.925 17.883 1.00 51.69 171 HIS A N 1
ATOM 1343 C CA . HIS A 1 171 ? 15.033 18.653 19.315 1.00 51.69 171 HIS A CA 1
ATOM 1344 C C . HIS A 1 171 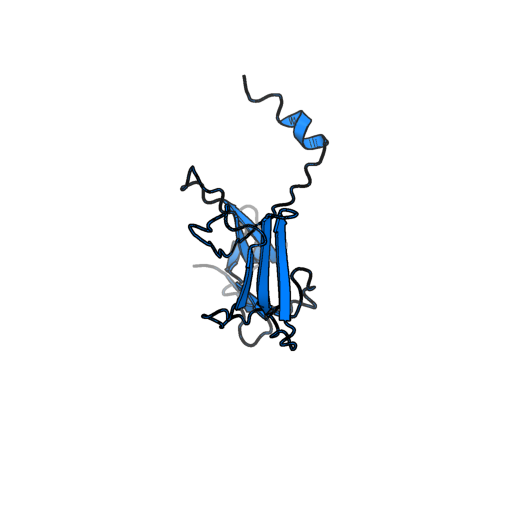? 15.461 17.225 19.707 1.00 51.69 171 HIS A C 1
ATOM 1346 O O . HIS A 1 171 ? 15.929 17.026 20.833 1.00 51.69 171 HIS A O 1
ATOM 1352 N N . ASP A 1 172 ? 15.363 16.244 18.800 1.00 47.88 172 ASP A N 1
ATOM 1353 C CA . ASP A 1 172 ? 15.680 14.836 19.090 1.00 47.88 172 ASP A CA 1
ATOM 1354 C C . ASP A 1 172 ? 17.170 14.493 18.925 1.00 47.88 172 ASP A C 1
ATOM 1356 O O . ASP A 1 172 ? 17.682 13.579 19.584 1.00 47.88 172 ASP A O 1
ATOM 1360 N N . LEU A 1 173 ? 17.911 15.270 18.127 1.00 48.72 173 LEU A N 1
ATOM 1361 C CA . LEU A 1 173 ? 19.358 15.095 17.937 1.00 48.72 173 LEU A CA 1
ATOM 1362 C C . LEU A 1 173 ? 20.152 15.418 19.215 1.00 48.72 173 LEU A C 1
ATOM 1364 O O . LEU A 1 173 ? 21.126 14.735 19.532 1.00 48.72 173 LEU A O 1
ATOM 1368 N N . HIS A 1 174 ? 19.701 16.390 20.015 1.00 44.91 174 HIS A N 1
ATOM 1369 C CA . HIS A 1 174 ? 20.385 16.783 21.256 1.00 44.91 174 HIS A CA 1
ATOM 1370 C C . HIS A 1 174 ? 20.231 15.773 22.405 1.00 44.91 174 HIS A C 1
ATOM 1372 O O . HIS A 1 174 ? 21.052 15.757 23.322 1.00 44.91 174 HIS A O 1
ATOM 1378 N N . LYS A 1 175 ? 19.225 14.887 22.366 1.00 50.62 175 LYS A N 1
ATOM 1379 C CA . LYS A 1 175 ? 19.056 13.833 23.385 1.00 50.62 175 LYS A CA 1
ATOM 1380 C C . LYS A 1 175 ? 19.883 12.576 23.101 1.00 50.62 175 LYS A C 1
ATOM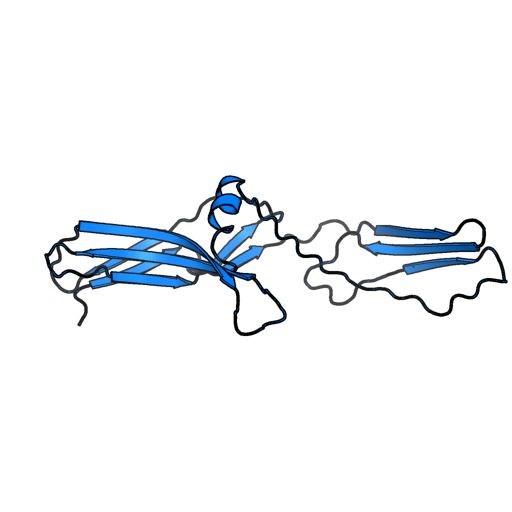 1382 O O . LYS A 1 175 ? 20.204 11.851 24.042 1.00 50.62 175 LYS A O 1
ATOM 1387 N N . ARG A 1 176 ? 20.256 12.314 21.841 1.00 46.28 176 ARG A N 1
ATOM 1388 C CA . ARG A 1 176 ? 21.033 11.117 21.460 1.00 46.28 176 ARG A CA 1
ATOM 1389 C C . ARG A 1 176 ? 22.553 11.284 21.567 1.00 46.28 176 ARG A C 1
ATOM 1391 O O . ARG A 1 176 ? 23.242 10.279 21.702 1.00 46.28 176 ARG A O 1
ATOM 1398 N N . GLY A 1 177 ? 23.072 12.511 21.649 1.00 41.59 177 GLY A N 1
ATOM 1399 C CA . GLY A 1 177 ? 24.508 12.794 21.828 1.00 41.59 177 GLY A CA 1
ATOM 1400 C C . GLY A 1 177 ? 25.120 12.431 23.194 1.00 41.59 177 GLY A C 1
ATOM 1401 O O . GLY A 1 177 ? 26.259 12.798 23.453 1.00 41.59 177 GLY A O 1
ATOM 1402 N N . LYS A 1 178 ? 24.396 11.743 24.092 1.00 42.38 178 LYS A N 1
ATOM 1403 C CA . LYS A 1 178 ? 24.900 11.336 25.425 1.00 42.38 178 LYS A CA 1
ATOM 1404 C C . LYS A 1 178 ? 24.997 9.823 25.649 1.00 42.38 178 LYS A C 1
ATOM 1406 O O . LYS A 1 178 ? 25.262 9.399 26.770 1.00 42.38 178 LYS A O 1
ATOM 1411 N N . ARG A 1 179 ? 24.758 8.994 24.630 1.00 41.44 179 ARG A N 1
ATOM 1412 C CA . ARG A 1 179 ? 24.794 7.527 24.772 1.00 41.44 179 ARG A CA 1
ATOM 1413 C C . ARG A 1 179 ? 25.541 6.818 23.648 1.00 41.44 179 ARG A C 1
ATOM 1415 O O . ARG A 1 179 ? 25.078 5.791 23.193 1.00 41.44 179 ARG A O 1
ATOM 1422 N N . PHE A 1 180 ? 26.689 7.342 23.241 1.00 33.69 180 PHE A N 1
ATOM 1423 C CA . PHE A 1 180 ? 27.743 6.537 22.621 1.00 33.69 180 PHE A CA 1
ATOM 1424 C C . PHE A 1 180 ? 29.078 7.168 23.030 1.00 33.69 180 PHE A C 1
ATOM 1426 O O . PHE A 1 180 ? 29.493 8.171 22.455 1.00 33.69 180 PHE A O 1
ATOM 1433 N N . VAL A 1 181 ? 29.653 6.644 24.116 1.00 40.00 181 VAL A N 1
ATOM 1434 C CA . VAL A 1 181 ? 31.102 6.657 24.365 1.00 40.00 181 VAL A CA 1
ATOM 1435 C C . VAL A 1 181 ? 31.603 5.305 23.891 1.00 40.00 181 VAL A C 1
ATOM 1437 O O . VAL A 1 181 ? 30.894 4.318 24.202 1.00 40.00 181 VAL A O 1
#

Foldseek 3Di:
DDQKDKDKAWPDPHRQEDEFEDDPPGDSPDTHIDIDMGGNDDFAWPDKDWDKDKDWDFDPPDPPDRDTDIWIWTKIWTFTDDPPTDIDIDIDTHDYHYPYDFDPDQDKDKDWDDDPQAKIKIKIWGPDDDPPRPDTDIDIDMDGNDPVDDDPDDDDDDDDDDDDDDPDDPVVVVVPVPPDD

Secondary structure (DSSP, 8-state):
--SEEEEEEESSSSTTEEEEESSTT-------EEEEEEESS---EEEEEEEEEEEEEE-TT-TT---EEEEEEEEEEEEESSTT-PPEEEEEEEEEEEEPPPPS--PEEEEEEEETTTEEEEEEEESS--TT-----EEEEEEES-TT---------------------HHHHHHHTTS--